Protein AF-A0A8H7N979-F1 (afdb_monomer)

Foldseek 3Di:
DALVVVVVDPDDPVLSVQGHHDDDFFEAAPVQPQWCQAPVRDTDGGPYYLPDPCLAAPNDQEAEQEAGDLPDDDDPSVLCRVLSNLVRPNYAYEYEANSVVSCLVSVSQQQHEEAHALVCPVVCCVVRVRHNYDNQWFQWDDDPSYIYGYHDLSSLQRVLVCQCPVPPGDPVNSVVVCVVVVPDHDDRTDPDGSVSVVVVVVVVVVVVVVVVVVPPPDDDDD

Organism: Bionectria ochroleuca (NCBI:txid29856)

Structure (mmCIF, N/CA/C/O backbone):
data_AF-A0A8H7N979-F1
#
_entry.id   AF-A0A8H7N979-F1
#
loop_
_atom_site.group_PDB
_atom_site.id
_atom_site.type_symbol
_atom_site.label_atom_id
_atom_site.label_alt_id
_atom_site.label_comp_id
_atom_site.label_asym_id
_atom_site.label_entity_id
_atom_site.label_seq_id
_atom_site.pdbx_PDB_ins_code
_atom_site.Cartn_x
_atom_site.Cartn_y
_atom_site.Cartn_z
_atom_site.occupancy
_atom_site.B_iso_or_equiv
_atom_site.auth_seq_id
_atom_site.auth_comp_id
_atom_site.auth_asym_id
_atom_site.auth_atom_id
_atom_site.pdbx_PDB_model_num
ATOM 1 N N . MET A 1 1 ? 7.770 -12.465 -4.624 1.00 67.88 1 MET A N 1
ATOM 2 C CA . MET A 1 1 ? 8.991 -12.613 -5.450 1.00 67.88 1 MET A CA 1
ATOM 3 C C . MET A 1 1 ? 8.556 -12.956 -6.865 1.00 67.88 1 MET A C 1
ATOM 5 O O . MET A 1 1 ? 7.622 -13.738 -6.990 1.00 67.88 1 MET A O 1
ATOM 9 N N . SER A 1 2 ? 9.157 -12.358 -7.894 1.00 78.50 2 SER A N 1
ATOM 10 C CA . SER A 1 2 ? 8.790 -12.637 -9.289 1.00 78.50 2 SER A CA 1
ATOM 11 C C . SER A 1 2 ? 9.478 -13.901 -9.816 1.00 78.50 2 SER A C 1
ATOM 13 O O . SER A 1 2 ? 10.461 -14.368 -9.229 1.00 78.50 2 SER A O 1
ATOM 15 N N . LYS A 1 3 ? 8.990 -14.433 -10.941 1.00 83.31 3 LYS A N 1
ATOM 16 C CA . LYS A 1 3 ? 9.623 -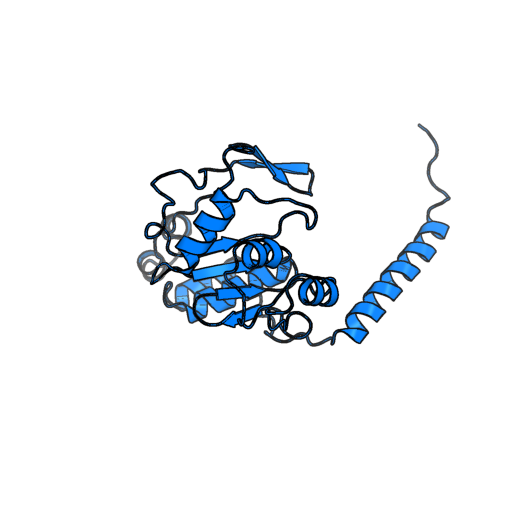15.537 -11.676 1.00 83.31 3 LYS A CA 1
ATOM 17 C C . LYS A 1 3 ? 11.096 -15.268 -11.978 1.00 83.31 3 LYS A C 1
ATOM 19 O O . LYS A 1 3 ? 11.929 -16.155 -11.812 1.00 83.31 3 LYS A O 1
ATOM 24 N N . GLU A 1 4 ? 11.422 -14.048 -12.387 1.00 84.88 4 GLU A N 1
ATOM 25 C CA . GLU A 1 4 ? 12.771 -13.622 -12.764 1.00 84.88 4 GLU A CA 1
ATOM 26 C C . GLU A 1 4 ? 13.713 -13.692 -11.562 1.00 84.88 4 GLU A C 1
ATOM 28 O O . GLU A 1 4 ? 14.800 -14.253 -11.666 1.00 84.88 4 GLU A O 1
ATOM 33 N N . TYR A 1 5 ? 13.264 -13.212 -10.398 1.00 82.44 5 TYR A N 1
ATOM 34 C CA . TYR A 1 5 ? 14.051 -13.288 -9.168 1.00 82.44 5 TYR A CA 1
ATOM 35 C C . TYR A 1 5 ? 14.187 -14.727 -8.664 1.00 82.44 5 TYR A C 1
ATOM 37 O O . TYR A 1 5 ? 15.274 -15.168 -8.315 1.00 82.44 5 TYR A O 1
ATOM 45 N N . ILE A 1 6 ? 13.105 -15.506 -8.659 1.00 81.50 6 ILE A N 1
ATOM 46 C CA . ILE A 1 6 ? 13.155 -16.908 -8.223 1.00 81.50 6 ILE A CA 1
ATOM 47 C C . ILE A 1 6 ? 14.062 -17.749 -9.141 1.00 81.50 6 ILE A C 1
ATOM 49 O O . ILE A 1 6 ? 14.691 -18.703 -8.682 1.00 81.50 6 ILE A O 1
ATOM 53 N N . SER A 1 7 ? 14.180 -17.381 -10.419 1.00 81.81 7 SER A N 1
ATOM 54 C CA . SER A 1 7 ? 14.999 -18.107 -11.394 1.00 81.81 7 SER A CA 1
ATOM 55 C C . SER A 1 7 ? 16.505 -18.011 -11.144 1.00 81.81 7 SER A C 1
ATOM 57 O O . SER A 1 7 ? 17.225 -18.915 -11.566 1.00 81.81 7 SER A O 1
ATOM 59 N N . VAL A 1 8 ? 16.983 -16.972 -10.445 1.00 86.50 8 VAL A N 1
ATOM 60 C CA . VAL A 1 8 ? 18.412 -16.827 -10.095 1.00 86.50 8 VAL A CA 1
ATOM 61 C C . VAL A 1 8 ? 18.787 -17.555 -8.802 1.00 86.50 8 VAL A C 1
ATOM 63 O O . VAL A 1 8 ? 19.969 -17.724 -8.512 1.00 86.50 8 VAL A O 1
ATOM 66 N N . LEU A 1 9 ? 17.796 -17.999 -8.025 1.00 84.62 9 LEU A N 1
ATOM 67 C CA . LEU A 1 9 ? 18.005 -18.772 -6.805 1.00 84.62 9 LEU A CA 1
ATOM 68 C C . LEU A 1 9 ? 18.113 -20.274 -7.130 1.00 84.62 9 LEU A C 1
ATOM 70 O O . LEU A 1 9 ? 17.489 -20.742 -8.089 1.00 84.62 9 LEU A O 1
ATOM 74 N N . PRO A 1 10 ? 18.845 -21.068 -6.322 1.00 87.31 10 PRO A N 1
ATOM 75 C CA . PRO A 1 10 ? 18.933 -22.522 -6.476 1.00 87.31 10 PRO A CA 1
ATOM 76 C C . PRO A 1 10 ? 17.640 -23.214 -6.001 1.00 87.31 10 PRO A C 1
ATOM 78 O O . PRO A 1 10 ? 17.641 -24.011 -5.067 1.00 87.31 10 PRO A O 1
ATOM 81 N N . MET A 1 11 ? 16.515 -22.877 -6.632 1.00 85.56 11 MET A N 1
ATOM 82 C CA . MET A 1 11 ? 15.182 -23.371 -6.292 1.00 85.56 11 MET A CA 1
ATOM 83 C C . MET A 1 11 ? 14.768 -24.543 -7.193 1.00 85.56 11 MET A C 1
ATOM 85 O O . MET A 1 11 ? 15.087 -24.542 -8.389 1.00 85.56 11 MET A O 1
ATOM 89 N N . PRO A 1 12 ? 14.006 -25.523 -6.669 1.00 88.56 12 PRO A N 1
ATOM 90 C CA . PRO A 1 12 ? 13.396 -26.574 -7.480 1.00 88.56 12 PRO A CA 1
ATOM 91 C C . PRO A 1 12 ? 12.565 -26.010 -8.643 1.00 88.56 12 PRO A C 1
ATOM 93 O O . PRO A 1 12 ? 11.843 -25.026 -8.473 1.00 88.56 12 PRO A O 1
ATOM 96 N N . SER A 1 13 ? 12.617 -26.653 -9.817 1.00 87.56 13 SER A N 1
ATOM 97 C CA . SER A 1 13 ? 11.937 -26.180 -11.040 1.00 87.56 13 SER A CA 1
ATOM 98 C C . SER A 1 13 ? 10.447 -25.916 -10.841 1.00 87.56 13 SER A C 1
ATOM 100 O O . SER A 1 13 ? 9.975 -24.860 -11.237 1.00 87.56 13 SER A O 1
ATOM 102 N N . HIS A 1 14 ? 9.738 -26.793 -10.130 1.00 88.88 14 HIS A N 1
ATOM 103 C CA . HIS A 1 14 ? 8.300 -26.645 -9.896 1.00 88.88 14 HIS A CA 1
ATOM 104 C C . HIS A 1 14 ? 7.915 -25.353 -9.147 1.00 88.88 14 HIS A C 1
ATOM 106 O O . HIS A 1 14 ? 6.834 -24.824 -9.386 1.00 88.88 14 HIS A O 1
ATOM 112 N N . LEU A 1 15 ? 8.781 -24.808 -8.278 1.00 85.94 15 LEU A N 1
ATOM 113 C CA . LEU A 1 15 ? 8.549 -23.497 -7.653 1.00 85.94 15 LEU A CA 1
ATOM 114 C C . LEU A 1 15 ? 8.855 -22.354 -8.624 1.00 85.94 15 LEU A C 1
ATOM 116 O O . LEU A 1 15 ? 8.140 -21.356 -8.656 1.00 85.94 15 LEU A O 1
ATOM 120 N N . ARG A 1 16 ? 9.900 -22.498 -9.444 1.00 84.19 16 ARG A N 1
ATOM 121 C CA . ARG A 1 16 ? 10.250 -21.490 -10.455 1.00 84.19 16 ARG A CA 1
ATOM 122 C C . ARG A 1 16 ? 9.171 -21.359 -11.526 1.00 84.19 16 ARG A C 1
ATOM 124 O O . ARG A 1 16 ? 8.833 -20.248 -11.920 1.00 84.19 16 ARG A O 1
ATOM 131 N N . ASP A 1 17 ? 8.608 -22.482 -11.956 1.00 88.25 17 ASP A N 1
ATOM 132 C CA . ASP A 1 17 ? 7.596 -22.537 -13.010 1.00 88.25 17 ASP A CA 1
ATOM 133 C C . ASP A 1 17 ? 6.232 -22.026 -12.530 1.00 88.25 17 ASP A C 1
ATOM 135 O O . ASP A 1 17 ? 5.482 -21.450 -13.316 1.00 88.25 17 ASP A O 1
ATOM 139 N N . ALA A 1 18 ? 5.933 -22.185 -11.237 1.00 89.38 18 ALA A N 1
ATOM 140 C CA . ALA A 1 18 ? 4.694 -21.715 -10.621 1.00 89.38 18 ALA A CA 1
ATOM 141 C C . ALA A 1 18 ? 4.716 -20.222 -10.234 1.00 89.38 18 ALA A C 1
ATOM 143 O O . ALA A 1 18 ? 3.661 -19.640 -9.980 1.00 89.38 18 ALA A O 1
ATOM 144 N N . ALA A 1 19 ? 5.890 -19.588 -10.164 1.00 87.44 19 ALA A N 1
ATOM 145 C CA . ALA A 1 19 ? 5.997 -18.173 -9.833 1.00 87.44 19 ALA A CA 1
ATOM 146 C C . ALA A 1 19 ? 5.515 -17.290 -11.003 1.00 87.44 19 ALA A C 1
ATOM 148 O O . ALA A 1 19 ? 6.003 -17.449 -12.125 1.00 87.44 19 ALA A O 1
ATOM 149 N N . PRO A 1 20 ? 4.604 -16.326 -10.773 1.00 89.19 20 PRO A N 1
ATOM 150 C CA . PRO A 1 20 ? 4.218 -15.380 -11.811 1.00 89.19 20 PRO A CA 1
ATOM 151 C C . PRO A 1 20 ? 5.305 -14.320 -12.024 1.00 89.19 20 PRO A C 1
ATOM 153 O O . PRO A 1 20 ? 6.091 -13.999 -11.124 1.00 89.19 20 PRO A O 1
ATOM 156 N N . SER A 1 21 ? 5.330 -13.747 -13.226 1.00 90.44 21 SER A N 1
ATOM 157 C CA . SER A 1 21 ? 6.083 -12.517 -13.475 1.00 90.44 21 SER A CA 1
ATOM 158 C C . SER A 1 21 ? 5.368 -11.345 -12.802 1.00 90.44 21 SER A C 1
ATOM 160 O O . SER A 1 21 ? 4.138 -11.316 -12.740 1.00 90.44 21 SER A O 1
ATOM 162 N N . VAL A 1 22 ? 6.135 -10.406 -12.253 1.00 91.88 22 VAL A N 1
ATOM 163 C CA . VAL A 1 22 ? 5.598 -9.226 -11.568 1.00 91.88 22 VAL A CA 1
ATOM 164 C C . VAL A 1 22 ? 6.370 -8.008 -12.042 1.00 91.88 22 VAL A C 1
ATOM 166 O O . VAL A 1 22 ? 7.587 -7.940 -11.880 1.00 91.88 22 VAL A O 1
ATOM 169 N N . THR A 1 23 ? 5.650 -7.026 -12.571 1.00 94.12 23 THR A N 1
ATOM 170 C CA . THR A 1 23 ? 6.190 -5.702 -12.883 1.00 94.12 23 THR A CA 1
ATOM 171 C C . THR A 1 23 ? 5.713 -4.717 -11.826 1.00 94.12 23 THR A C 1
ATOM 173 O O . THR A 1 23 ? 4.536 -4.698 -11.476 1.00 94.12 23 THR A O 1
ATOM 176 N N . VAL A 1 24 ? 6.633 -3.915 -11.291 1.00 95.50 24 VAL A N 1
ATOM 177 C CA . VAL A 1 24 ? 6.329 -2.910 -10.266 1.00 95.50 24 VAL A CA 1
ATOM 178 C C . VAL A 1 24 ? 6.645 -1.531 -10.820 1.00 95.50 24 VAL A C 1
ATOM 180 O O . VAL A 1 24 ? 7.774 -1.270 -11.233 1.00 95.50 24 VAL A O 1
ATOM 183 N N . TYR A 1 25 ? 5.651 -0.647 -10.778 1.00 98.00 25 TYR A N 1
ATOM 184 C CA . TYR A 1 25 ? 5.799 0.759 -11.128 1.00 98.00 25 TYR A CA 1
ATOM 185 C C . TYR A 1 25 ? 5.753 1.623 -9.868 1.00 98.00 25 TYR A C 1
ATOM 187 O O . TYR A 1 25 ? 4.859 1.487 -9.035 1.00 98.00 25 TYR A O 1
ATOM 195 N N . TYR A 1 26 ? 6.695 2.555 -9.757 1.00 98.19 26 TYR A N 1
ATOM 196 C CA . TYR A 1 26 ? 6.611 3.674 -8.823 1.00 98.19 26 TYR A CA 1
ATOM 197 C C . TYR A 1 26 ? 5.966 4.850 -9.552 1.00 98.19 26 TYR A C 1
ATOM 199 O O . TYR A 1 26 ? 6.538 5.355 -10.522 1.00 98.19 26 TYR A O 1
ATOM 207 N N . ILE A 1 27 ? 4.768 5.234 -9.113 1.00 98.31 27 ILE A N 1
ATOM 208 C CA . ILE A 1 27 ? 3.901 6.209 -9.784 1.00 98.31 27 ILE A CA 1
ATOM 209 C C . ILE A 1 27 ? 3.777 7.447 -8.901 1.00 98.31 27 ILE A C 1
ATOM 211 O O . ILE A 1 27 ? 3.520 7.328 -7.704 1.00 98.31 27 ILE A O 1
ATOM 215 N N . THR A 1 28 ? 3.943 8.630 -9.487 1.00 97.50 28 THR A N 1
ATOM 216 C CA . THR A 1 28 ? 3.853 9.900 -8.756 1.00 97.50 28 THR A CA 1
ATOM 217 C C . THR A 1 28 ? 3.076 10.981 -9.519 1.00 97.50 28 THR A C 1
ATOM 219 O O . THR A 1 28 ? 2.537 10.751 -10.609 1.00 97.50 28 THR A O 1
ATOM 222 N N . SER A 1 29 ? 2.955 12.177 -8.945 1.00 96.06 29 SER A N 1
ATOM 223 C CA . SER A 1 29 ? 2.478 13.355 -9.666 1.00 96.06 29 SER A CA 1
ATOM 224 C C . SER A 1 29 ? 3.562 13.956 -10.568 1.00 96.06 29 SER A C 1
ATOM 226 O O . SER A 1 29 ? 4.737 13.944 -10.204 1.00 96.06 29 SER A O 1
ATOM 228 N N . PRO A 1 30 ? 3.198 14.555 -11.719 1.00 96.81 30 PRO A N 1
ATOM 229 C CA . PRO A 1 30 ? 4.147 15.263 -12.573 1.00 96.81 30 PRO A CA 1
ATOM 230 C C . PRO A 1 30 ? 4.944 16.351 -11.849 1.00 96.81 30 PRO A C 1
ATOM 232 O O . PRO A 1 30 ? 6.081 16.604 -12.224 1.00 96.81 30 PRO A O 1
ATOM 235 N N . SER A 1 31 ? 4.378 16.975 -10.810 1.00 95.25 31 SER A N 1
ATOM 236 C CA . SER A 1 31 ? 5.051 18.025 -10.032 1.00 95.25 31 SER A CA 1
ATOM 237 C C . SER A 1 31 ? 6.299 17.564 -9.283 1.00 95.25 31 SER A C 1
ATOM 239 O O . SER A 1 31 ? 7.171 18.388 -9.019 1.00 95.25 31 SER A O 1
ATOM 241 N N . ILE A 1 32 ? 6.393 16.278 -8.939 1.00 94.50 32 ILE A N 1
ATOM 242 C CA . ILE A 1 32 ? 7.524 15.705 -8.191 1.00 94.50 32 ILE A CA 1
ATOM 243 C C . ILE A 1 32 ? 8.162 14.530 -8.944 1.00 94.50 32 ILE A C 1
ATOM 245 O O . ILE A 1 32 ? 8.821 13.677 -8.357 1.00 94.50 32 ILE A O 1
ATOM 249 N N . TYR A 1 33 ? 7.947 14.452 -10.258 1.00 97.19 33 TYR A N 1
ATOM 250 C CA . TYR A 1 33 ? 8.592 13.463 -11.115 1.00 97.19 33 TYR A CA 1
ATOM 251 C C . TYR A 1 33 ? 9.952 13.980 -11.620 1.00 97.19 33 TYR A C 1
ATOM 253 O O . TYR A 1 33 ? 10.048 15.146 -12.002 1.00 97.19 33 TYR A O 1
ATOM 261 N N . PRO A 1 34 ? 11.000 13.135 -11.696 1.00 97.44 34 PRO A N 1
ATOM 262 C CA . PRO A 1 34 ? 11.052 11.732 -11.267 1.00 97.44 34 PRO A CA 1
ATOM 263 C C . PRO A 1 34 ? 11.449 11.555 -9.792 1.00 97.44 34 PRO A C 1
ATOM 265 O O . PRO A 1 34 ? 11.516 10.426 -9.316 1.00 97.44 34 PRO A O 1
ATOM 268 N N . ASP A 1 35 ? 11.759 12.638 -9.082 1.00 97.69 35 ASP A N 1
ATOM 269 C CA . ASP A 1 35 ? 12.377 12.612 -7.757 1.00 97.69 35 ASP A CA 1
ATOM 270 C C . ASP A 1 35 ? 11.365 12.867 -6.641 1.00 97.69 35 ASP A C 1
ATOM 272 O O . ASP A 1 35 ? 11.018 14.007 -6.338 1.00 97.69 35 ASP A O 1
ATOM 276 N N . VAL A 1 36 ? 10.930 11.788 -5.987 1.00 96.19 36 VAL A N 1
ATOM 277 C CA . VAL A 1 36 ? 9.964 11.842 -4.888 1.00 96.19 36 VAL A CA 1
ATOM 278 C C . VAL A 1 36 ? 10.709 11.946 -3.553 1.00 96.19 36 VAL A C 1
ATOM 280 O O . VAL A 1 36 ? 11.319 10.959 -3.122 1.00 96.19 36 VAL A O 1
ATOM 283 N N . PRO A 1 37 ? 10.680 13.105 -2.870 1.00 94.25 37 PRO A N 1
ATOM 284 C CA . PRO A 1 37 ? 11.305 13.245 -1.562 1.00 94.25 37 PRO A CA 1
ATOM 285 C C . PRO A 1 37 ? 10.542 12.432 -0.509 1.00 94.25 37 PRO A C 1
ATOM 287 O O . PRO A 1 37 ? 9.313 12.473 -0.438 1.00 94.25 37 PRO A O 1
ATOM 290 N N . LEU A 1 38 ? 11.278 11.704 0.330 1.00 94.75 38 LEU A N 1
ATOM 291 C CA . LEU A 1 38 ? 10.738 10.935 1.450 1.00 94.75 38 LEU A CA 1
ATOM 292 C C . LEU A 1 38 ? 11.037 11.637 2.780 1.00 94.75 38 LEU A C 1
ATOM 294 O O . LEU A 1 38 ? 12.025 12.356 2.919 1.00 94.75 38 LEU A O 1
ATOM 298 N N . THR A 1 39 ? 10.230 11.359 3.805 1.00 92.12 39 THR A N 1
ATOM 299 C CA . THR A 1 39 ? 10.392 11.931 5.159 1.00 92.12 39 THR A CA 1
ATOM 300 C C . THR A 1 39 ? 11.699 11.529 5.853 1.00 92.12 39 THR A C 1
ATOM 302 O O . THR A 1 39 ? 12.082 12.131 6.852 1.00 92.12 39 THR A O 1
ATOM 305 N N . SER A 1 40 ? 12.405 10.527 5.325 1.00 92.94 40 SER A N 1
ATOM 306 C CA . SER A 1 40 ? 13.730 10.091 5.776 1.00 92.94 40 SER A CA 1
ATOM 307 C C . SER A 1 40 ? 14.892 10.886 5.167 1.00 92.94 40 SER A C 1
ATOM 309 O O . SER A 1 40 ? 16.044 10.525 5.396 1.00 92.94 40 SER A O 1
ATOM 311 N N . ASN A 1 41 ? 14.614 11.927 4.372 1.00 93.31 41 ASN A N 1
ATOM 312 C CA . ASN A 1 41 ? 15.572 12.646 3.518 1.00 93.31 41 ASN A CA 1
ATOM 313 C C . ASN A 1 41 ? 16.166 11.807 2.371 1.00 93.31 41 ASN A C 1
ATOM 315 O O . ASN A 1 41 ? 17.086 12.256 1.689 1.00 93.31 41 ASN A O 1
ATOM 319 N N . ALA A 1 42 ? 15.645 10.602 2.131 1.00 96.12 42 ALA A N 1
ATOM 320 C CA . ALA A 1 42 ? 15.931 9.849 0.916 1.00 96.12 42 ALA A CA 1
ATOM 321 C C . ALA A 1 42 ? 15.071 10.353 -0.256 1.00 96.12 42 ALA A C 1
ATOM 323 O O . ALA A 1 42 ? 14.024 10.970 -0.056 1.00 96.12 42 ALA A O 1
ATOM 324 N N . VAL A 1 43 ? 15.492 10.039 -1.482 1.00 96.69 43 VAL A N 1
ATOM 325 C CA . VAL A 1 43 ? 14.732 10.323 -2.706 1.00 96.69 43 VAL A CA 1
ATOM 326 C C . VAL A 1 43 ? 14.422 9.009 -3.412 1.00 96.69 43 VAL A C 1
ATOM 328 O O . VAL A 1 43 ? 15.326 8.222 -3.694 1.00 96.69 43 VAL A O 1
ATOM 331 N N . LEU A 1 44 ? 13.142 8.772 -3.694 1.00 96.75 44 LEU A N 1
ATOM 332 C CA . LEU A 1 44 ? 12.689 7.655 -4.513 1.00 96.75 44 LEU A CA 1
ATOM 333 C C . LEU A 1 44 ? 12.595 8.104 -5.974 1.00 96.75 44 LEU A C 1
ATOM 335 O O . LEU A 1 44 ? 11.929 9.090 -6.282 1.00 96.75 44 LEU A O 1
ATOM 339 N N . LYS A 1 45 ? 13.209 7.339 -6.880 1.00 97.94 45 LYS A N 1
ATOM 340 C CA . LYS A 1 45 ? 13.049 7.531 -8.324 1.00 97.94 45 LYS A CA 1
ATOM 341 C C . LYS A 1 45 ? 11.740 6.898 -8.792 1.00 97.94 45 LYS A C 1
ATOM 343 O O . LYS A 1 45 ? 11.620 5.674 -8.837 1.00 97.94 45 LYS A O 1
ATOM 348 N N . ALA A 1 46 ? 10.765 7.730 -9.136 1.00 98.25 46 ALA A N 1
ATOM 349 C CA . ALA A 1 46 ? 9.534 7.285 -9.766 1.00 98.25 46 ALA A CA 1
ATOM 350 C C . ALA A 1 46 ? 9.800 6.821 -11.203 1.00 98.25 46 ALA A C 1
ATOM 352 O O . ALA A 1 46 ? 10.563 7.437 -11.944 1.00 98.25 46 ALA A O 1
ATOM 353 N N . SER A 1 47 ? 9.141 5.732 -11.589 1.00 98.31 47 SER A N 1
ATOM 354 C CA . SER A 1 47 ? 9.182 5.198 -12.954 1.00 98.31 47 SER A CA 1
ATOM 355 C C . SER A 1 47 ? 8.169 5.866 -13.882 1.00 98.31 47 SER A C 1
ATOM 357 O O . SER A 1 47 ? 8.393 5.900 -15.082 1.00 98.31 47 SER A O 1
ATOM 359 N N . HIS A 1 48 ? 7.058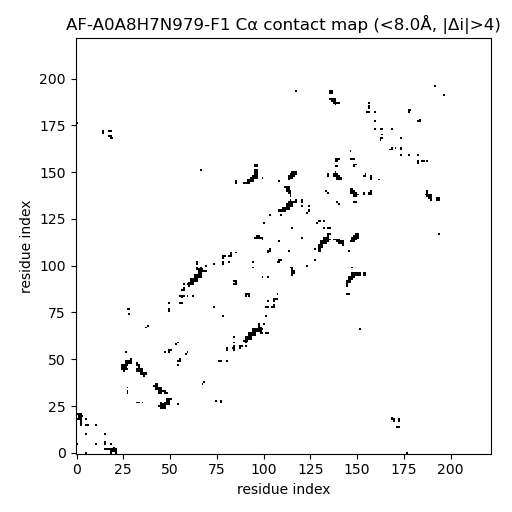 6.355 -13.321 1.00 98.56 48 HIS A N 1
ATOM 360 C CA . HIS A 1 48 ? 5.913 6.870 -14.064 1.00 98.56 48 HIS A CA 1
ATOM 361 C C . HIS A 1 48 ? 5.263 8.032 -13.315 1.00 98.56 48 HIS A C 1
ATOM 363 O O . HIS A 1 48 ? 5.379 8.178 -12.092 1.00 98.56 48 HIS A O 1
ATOM 369 N N . THR A 1 49 ? 4.496 8.818 -14.052 1.00 98.56 49 THR A N 1
ATOM 370 C CA . THR A 1 49 ? 3.464 9.695 -13.515 1.00 98.56 49 THR A CA 1
ATOM 371 C C . THR A 1 49 ? 2.088 9.059 -13.685 1.00 98.56 49 THR A C 1
ATOM 373 O O . THR A 1 49 ? 1.876 8.223 -14.559 1.00 98.56 49 THR A O 1
ATOM 376 N N . HIS A 1 50 ? 1.102 9.503 -12.906 1.00 97.69 50 HIS A N 1
ATOM 377 C CA . HIS A 1 50 ? -0.297 9.073 -13.073 1.00 97.69 50 HIS A CA 1
ATOM 378 C C . HIS A 1 50 ? -0.929 9.464 -14.431 1.00 97.69 50 HIS A C 1
ATOM 380 O O . HIS A 1 50 ? -2.091 9.146 -14.678 1.00 97.69 50 HIS A O 1
ATOM 386 N N . ARG A 1 51 ? -0.194 10.171 -15.306 1.00 97.94 51 ARG A N 1
ATOM 387 C CA . ARG A 1 51 ? -0.620 10.531 -16.668 1.00 97.94 51 ARG A CA 1
ATOM 388 C C . ARG A 1 51 ? -0.140 9.543 -17.732 1.00 97.94 51 ARG A C 1
ATOM 390 O O . ARG A 1 51 ? -0.597 9.634 -18.869 1.00 97.94 51 ARG A O 1
ATOM 397 N N . ASP A 1 52 ? 0.760 8.627 -17.386 1.00 98.50 52 ASP A N 1
ATOM 398 C CA . ASP A 1 52 ? 1.333 7.700 -18.357 1.00 98.50 52 ASP A CA 1
ATOM 399 C C . ASP A 1 52 ? 0.348 6.578 -18.712 1.00 98.50 52 ASP A C 1
ATOM 401 O O . ASP A 1 52 ? -0.394 6.070 -17.866 1.00 98.50 52 ASP A O 1
ATOM 405 N N . ALA A 1 53 ? 0.345 6.176 -19.985 1.00 97.94 53 ALA A N 1
ATOM 406 C CA . ALA A 1 53 ? -0.623 5.219 -20.521 1.00 97.94 53 ALA A CA 1
ATOM 407 C C . ALA A 1 53 ? -0.487 3.816 -19.908 1.00 97.94 53 ALA A C 1
ATOM 409 O O . ALA A 1 53 ? -1.494 3.131 -19.727 1.00 97.94 53 ALA A O 1
ATOM 410 N N . ASP A 1 54 ? 0.733 3.414 -19.549 1.00 97.69 54 ASP A N 1
ATOM 411 C CA . ASP A 1 54 ? 1.040 2.096 -18.978 1.00 97.69 54 ASP A CA 1
ATOM 412 C C . ASP A 1 54 ? 0.454 1.905 -17.576 1.00 97.69 54 ASP A C 1
ATOM 414 O O . ASP A 1 54 ? 0.271 0.779 -17.121 1.00 97.69 54 ASP A O 1
ATOM 418 N N . VAL A 1 55 ? 0.100 3.005 -16.905 1.00 98.25 55 VAL A N 1
ATOM 419 C CA . VAL A 1 55 ? -0.493 2.997 -15.563 1.00 98.25 55 VAL A CA 1
ATOM 420 C C . 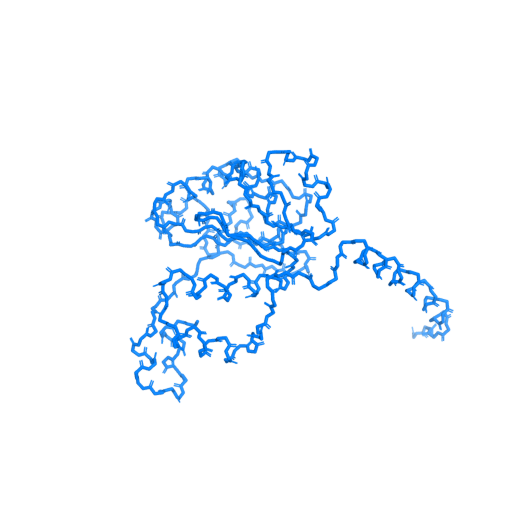VAL A 1 55 ? -1.915 3.558 -15.557 1.00 98.25 55 VAL A C 1
ATOM 422 O O . VAL A 1 55 ? -2.446 3.908 -14.504 1.00 98.25 55 VAL A O 1
ATOM 425 N N . ALA A 1 56 ? -2.564 3.650 -16.719 1.00 97.88 56 ALA A N 1
ATOM 426 C CA . ALA A 1 56 ? -3.963 4.055 -16.814 1.00 97.88 56 ALA A CA 1
ATOM 427 C C . ALA A 1 56 ? -4.905 3.043 -16.114 1.00 97.88 56 ALA A C 1
ATOM 429 O O . ALA A 1 56 ? -4.549 1.871 -15.944 1.00 97.88 56 ALA A O 1
ATOM 430 N N . PRO A 1 57 ? -6.122 3.453 -15.709 1.00 96.69 57 PRO A N 1
ATOM 431 C CA . PRO A 1 57 ? -7.140 2.522 -15.217 1.00 96.69 57 PRO A CA 1
ATOM 432 C C . PRO A 1 57 ? -7.354 1.347 -16.183 1.00 96.69 57 PRO A C 1
ATOM 434 O O . PRO A 1 57 ? -7.481 1.543 -17.392 1.00 96.69 57 PRO A O 1
ATOM 437 N N . GLY A 1 58 ? -7.338 0.121 -15.654 1.00 94.69 58 GLY A N 1
ATOM 438 C CA . GLY A 1 58 ? -7.407 -1.119 -16.445 1.00 94.69 58 GLY A CA 1
ATOM 439 C C . GLY A 1 58 ? -6.061 -1.656 -16.939 1.00 94.69 58 GLY A C 1
ATOM 440 O O . GLY A 1 58 ? -6.034 -2.672 -17.629 1.00 94.69 58 GLY A O 1
ATOM 441 N N . LYS A 1 59 ? -4.945 -0.995 -16.605 1.00 97.94 59 LYS A N 1
ATOM 442 C CA . LYS A 1 59 ? -3.581 -1.484 -16.879 1.00 97.94 59 LYS A CA 1
ATOM 443 C C . LYS A 1 59 ? -2.867 -2.041 -15.657 1.00 97.94 59 LYS A C 1
ATOM 445 O O . LYS A 1 59 ? -1.835 -2.685 -15.802 1.00 97.94 59 LYS A O 1
ATOM 450 N N . LEU A 1 60 ? -3.408 -1.786 -14.471 1.00 98.31 60 LEU A N 1
ATOM 451 C CA . LEU A 1 60 ? -2.852 -2.251 -13.212 1.00 98.31 60 LEU A CA 1
ATOM 452 C C . LEU A 1 60 ? -3.749 -3.314 -12.605 1.00 98.31 60 LEU A C 1
ATOM 454 O O . LEU A 1 60 ? -4.964 -3.273 -12.731 1.00 98.31 60 LEU A O 1
ATOM 458 N N . ASP A 1 61 ? -3.108 -4.229 -11.904 1.00 97.88 61 ASP A N 1
ATOM 459 C CA . ASP A 1 61 ? -3.739 -5.288 -11.133 1.00 97.88 61 ASP A CA 1
ATOM 460 C C . ASP A 1 61 ? -3.935 -4.892 -9.663 1.00 97.88 61 ASP A C 1
ATOM 462 O O . ASP A 1 61 ? -4.920 -5.241 -9.011 1.00 97.88 61 ASP A O 1
ATOM 466 N N . ILE A 1 62 ? -2.941 -4.185 -9.127 1.00 98.50 62 ILE A N 1
ATOM 467 C CA . ILE A 1 62 ? -2.813 -3.850 -7.713 1.00 98.50 62 ILE A CA 1
ATOM 468 C C . ILE A 1 62 ? -2.255 -2.436 -7.625 1.00 98.50 62 ILE A C 1
ATOM 470 O O . ILE A 1 62 ? -1.223 -2.138 -8.229 1.00 98.50 62 ILE A O 1
ATOM 474 N N . VAL A 1 63 ? -2.893 -1.583 -6.829 1.00 98.69 63 VAL A N 1
ATOM 475 C CA . VAL A 1 63 ? -2.374 -0.255 -6.492 1.00 98.69 63 VAL A CA 1
ATOM 476 C C . VAL A 1 63 ? -2.068 -0.208 -5.004 1.00 98.69 63 VAL A C 1
ATOM 478 O O . VAL A 1 63 ? -2.967 -0.257 -4.167 1.00 98.69 63 VAL A O 1
ATOM 481 N N . VAL A 1 64 ? -0.785 -0.082 -4.668 1.00 98.69 64 VAL A N 1
ATOM 482 C CA . VAL A 1 64 ? -0.342 0.116 -3.285 1.00 98.69 64 VAL A CA 1
ATOM 483 C C . VAL A 1 64 ? -0.184 1.612 -3.025 1.00 98.69 64 VAL A C 1
ATOM 485 O O . VAL A 1 64 ? 0.597 2.287 -3.691 1.00 98.69 64 VAL A O 1
ATOM 488 N N . VAL A 1 65 ? -0.916 2.126 -2.041 1.00 98.50 65 VAL A N 1
ATOM 489 C CA . VAL A 1 65 ? -0.891 3.521 -1.599 1.00 98.50 65 VAL A CA 1
ATOM 490 C C . VAL A 1 65 ? -0.106 3.601 -0.284 1.00 98.50 65 VAL A C 1
ATOM 492 O O . VAL A 1 65 ? -0.662 3.307 0.783 1.00 98.50 65 VAL A O 1
ATOM 495 N N . PRO A 1 66 ? 1.192 3.961 -0.326 1.00 96.56 66 PRO A N 1
ATOM 496 C CA . PRO A 1 66 ? 2.002 4.106 0.875 1.00 96.56 66 PRO A CA 1
ATOM 497 C C . PRO A 1 66 ? 1.602 5.353 1.671 1.00 96.56 66 PRO A C 1
ATOM 499 O O . PRO A 1 66 ? 0.821 6.192 1.221 1.00 96.56 66 PRO A O 1
ATOM 502 N N . GLY A 1 67 ? 2.170 5.480 2.868 1.00 93.56 67 GLY A N 1
ATOM 503 C CA . GLY A 1 67 ? 1.952 6.629 3.733 1.00 93.56 67 GLY A CA 1
ATOM 504 C C . GLY A 1 67 ? 2.807 7.841 3.364 1.00 93.56 67 GLY A C 1
ATOM 505 O O . GLY A 1 67 ? 4.021 7.767 3.556 1.00 93.56 67 GLY A O 1
ATOM 506 N N . PRO A 1 68 ? 2.219 8.963 2.899 1.00 93.19 68 PRO A N 1
ATOM 507 C CA . PRO A 1 68 ? 2.944 10.221 2.775 1.00 93.19 68 PRO A CA 1
ATOM 508 C C . PRO A 1 68 ? 3.088 10.899 4.145 1.00 93.19 68 PRO A C 1
ATOM 510 O O . PRO A 1 68 ? 2.539 10.438 5.156 1.00 93.19 68 PRO A O 1
ATOM 513 N N . ASP A 1 69 ? 3.762 12.049 4.164 1.00 92.62 69 ASP A N 1
ATOM 514 C CA . ASP A 1 69 ? 3.649 12.981 5.283 1.00 92.62 69 ASP A CA 1
ATOM 515 C C . ASP A 1 69 ? 2.157 13.340 5.502 1.00 92.62 69 ASP A C 1
ATOM 517 O O . ASP A 1 69 ? 1.484 13.733 4.542 1.00 92.62 69 ASP A O 1
ATOM 521 N N . PRO A 1 70 ? 1.609 13.217 6.729 1.00 91.25 70 PRO A N 1
ATOM 522 C CA . PRO A 1 70 ? 0.218 13.563 7.034 1.00 91.25 70 PRO A CA 1
ATOM 523 C C . PRO A 1 70 ? -0.214 14.985 6.652 1.00 91.25 70 PRO A C 1
ATOM 525 O O . PRO A 1 70 ? -1.412 15.236 6.501 1.00 91.25 70 PRO A O 1
ATOM 528 N N . SER A 1 71 ? 0.740 15.911 6.536 1.00 91.44 71 SER A N 1
ATOM 529 C CA . SER A 1 71 ? 0.523 17.307 6.145 1.00 91.44 71 SER A CA 1
ATOM 530 C C . SER A 1 71 ? 0.543 17.533 4.629 1.00 91.44 71 SER A C 1
ATOM 532 O O . SER A 1 71 ? 0.233 18.634 4.172 1.00 91.44 71 SER A O 1
ATOM 534 N N . SER A 1 72 ? 0.873 16.503 3.842 1.00 91.81 72 SER A N 1
ATOM 535 C CA . SER A 1 72 ? 0.936 16.597 2.383 1.00 91.81 72 SER A CA 1
ATOM 536 C C . SER A 1 72 ? -0.419 16.954 1.772 1.00 91.81 72 SER A C 1
ATOM 538 O O . SER A 1 72 ? -1.475 16.504 2.221 1.00 91.81 72 SER A O 1
ATOM 540 N N . THR A 1 73 ? -0.368 17.730 0.693 1.00 91.81 73 THR A N 1
ATOM 541 C CA . THR A 1 73 ? -1.515 17.982 -0.186 1.00 91.81 73 THR A CA 1
ATOM 542 C C . THR A 1 73 ? -1.400 17.115 -1.434 1.00 91.81 73 THR A C 1
ATOM 544 O O . THR A 1 73 ? -0.305 16.694 -1.806 1.00 91.81 73 THR A O 1
ATOM 547 N N . TYR A 1 74 ? -2.534 16.803 -2.058 1.00 94.06 74 TYR A N 1
ATOM 548 C CA . TYR A 1 74 ? -2.598 15.868 -3.179 1.00 94.06 74 TYR A CA 1
ATOM 549 C C . TYR A 1 74 ? -3.193 16.562 -4.404 1.00 94.06 74 TYR A C 1
ATOM 551 O O . TYR A 1 74 ? -4.190 17.280 -4.289 1.00 94.06 74 TYR A O 1
ATOM 559 N N . GLU A 1 75 ? -2.600 16.334 -5.575 1.00 95.62 75 GLU A N 1
ATOM 560 C CA . GLU A 1 75 ? -3.144 16.817 -6.846 1.00 95.62 75 GLU A CA 1
ATOM 561 C C . GLU A 1 75 ? -4.500 16.173 -7.137 1.00 95.62 75 GLU A C 1
ATOM 563 O O . GLU A 1 75 ? -4.693 14.972 -6.928 1.00 95.62 75 GLU A O 1
ATOM 568 N N . LYS A 1 76 ? -5.443 16.968 -7.653 1.00 97.62 76 LYS A N 1
ATOM 569 C CA . LYS A 1 76 ? -6.803 16.497 -7.943 1.00 97.62 76 LYS A CA 1
ATOM 570 C C . LYS A 1 76 ? -6.793 15.374 -8.973 1.00 97.62 76 LYS A C 1
ATOM 572 O O . LYS A 1 76 ? -7.512 14.396 -8.807 1.00 97.62 76 LYS A O 1
ATOM 577 N N . GLU A 1 77 ? -5.948 15.499 -9.987 1.00 97.88 77 GLU A N 1
ATOM 578 C CA . GLU A 1 77 ? -5.771 14.538 -11.069 1.00 97.88 77 GLU A CA 1
ATOM 579 C C . GLU A 1 77 ? -5.227 13.202 -10.545 1.00 97.88 77 GLU A C 1
ATOM 581 O O . GLU A 1 77 ? -5.699 12.143 -10.952 1.00 97.88 77 GLU A O 1
ATOM 586 N N . GLY A 1 78 ? -4.305 13.235 -9.576 1.00 98.00 78 GLY A N 1
ATOM 587 C CA . GLY A 1 78 ? -3.799 12.030 -8.913 1.00 98.00 78 GLY A CA 1
ATOM 588 C C . GLY A 1 78 ? -4.868 11.334 -8.065 1.00 98.00 78 GLY A C 1
ATOM 589 O O . GLY A 1 78 ? -4.994 10.110 -8.097 1.00 98.00 78 GLY A O 1
ATOM 590 N N . LEU A 1 79 ? -5.690 12.108 -7.347 1.00 98.56 79 LEU A N 1
ATOM 591 C CA . LEU A 1 79 ? -6.828 11.570 -6.593 1.00 98.56 79 LEU A CA 1
ATOM 592 C C . LEU A 1 79 ? -7.906 10.983 -7.515 1.00 98.56 79 LEU A C 1
ATOM 594 O O . LEU A 1 79 ? -8.481 9.941 -7.204 1.00 98.56 79 LEU A O 1
ATOM 598 N N . GLU A 1 80 ? -8.181 11.630 -8.647 1.00 98.62 80 GLU A N 1
ATOM 599 C CA . GLU A 1 80 ? -9.110 11.125 -9.658 1.00 98.62 80 GLU A CA 1
ATOM 600 C C . GLU A 1 80 ? -8.583 9.846 -10.314 1.00 98.62 80 GLU A C 1
ATOM 602 O O . GLU A 1 80 ? -9.343 8.895 -10.494 1.00 98.62 80 GLU A O 1
ATOM 607 N N . TRP A 1 81 ? -7.284 9.787 -10.615 1.00 98.69 81 TRP A N 1
ATOM 608 C CA . TRP A 1 81 ? -6.631 8.577 -11.105 1.00 98.69 81 TRP A CA 1
ATOM 609 C C . TRP A 1 81 ? -6.798 7.421 -10.112 1.00 98.69 81 TRP A C 1
ATOM 611 O O . TRP A 1 81 ? -7.260 6.350 -10.503 1.00 98.69 81 TRP A O 1
ATOM 621 N N . LEU A 1 82 ? -6.530 7.651 -8.821 1.00 98.75 82 LEU A N 1
ATOM 622 C CA . LEU A 1 82 ? -6.699 6.627 -7.785 1.00 98.75 82 LEU A CA 1
ATOM 623 C C . LEU A 1 82 ? -8.161 6.171 -7.663 1.00 98.75 82 LEU A C 1
ATOM 625 O O . LEU A 1 82 ? -8.422 4.978 -7.512 1.00 98.75 82 LEU A O 1
ATOM 629 N N . ARG A 1 83 ? -9.119 7.099 -7.767 1.00 98.69 83 ARG A N 1
ATOM 630 C CA . ARG A 1 83 ? -10.549 6.765 -7.774 1.00 98.69 83 ARG A CA 1
ATOM 631 C C . ARG A 1 83 ? -10.912 5.852 -8.941 1.00 98.69 83 ARG A C 1
ATOM 633 O O . ARG A 1 83 ? -11.520 4.811 -8.719 1.00 98.69 83 ARG A O 1
ATOM 640 N N . LYS A 1 84 ? -10.481 6.193 -10.157 1.00 98.69 84 LYS A N 1
ATOM 641 C CA . LYS A 1 84 ? -10.743 5.379 -11.353 1.00 98.69 84 LYS A CA 1
ATOM 642 C C . LYS A 1 84 ? -10.094 3.999 -11.266 1.00 98.69 84 LYS A C 1
ATOM 644 O O . LYS A 1 84 ? -10.697 3.026 -11.709 1.00 98.69 84 LYS A O 1
ATOM 649 N N . GLN A 1 85 ? -8.901 3.889 -10.674 1.00 98.62 85 GLN A N 1
ATOM 650 C CA . GLN A 1 85 ? -8.294 2.584 -10.391 1.00 98.62 85 GLN A CA 1
ATOM 651 C C . GLN A 1 85 ? -9.184 1.760 -9.453 1.00 98.62 85 GLN A C 1
ATOM 653 O O . GLN A 1 85 ? -9.495 0.618 -9.762 1.00 98.62 85 GLN A O 1
ATOM 658 N N . ALA A 1 86 ? -9.668 2.351 -8.356 1.00 98.38 86 ALA A N 1
ATOM 659 C CA . ALA A 1 86 ? -10.530 1.660 -7.394 1.00 98.38 86 ALA A CA 1
ATOM 660 C C . ALA A 1 86 ? -11.886 1.216 -7.978 1.00 98.38 86 ALA A C 1
ATOM 662 O O . ALA A 1 86 ? -12.456 0.227 -7.518 1.00 98.38 86 ALA A O 1
ATOM 663 N N . GLU A 1 87 ? -12.402 1.946 -8.969 1.00 97.88 87 GLU A N 1
ATOM 664 C CA . GLU A 1 87 ? -13.637 1.631 -9.701 1.00 97.88 87 GLU A CA 1
ATOM 665 C C . GLU A 1 87 ? -13.427 0.597 -10.820 1.00 97.88 87 GLU A C 1
ATOM 667 O O . GLU A 1 87 ? -14.395 0.034 -11.333 1.00 97.88 87 GLU A O 1
ATOM 672 N N . THR A 1 88 ? -12.177 0.331 -11.209 1.00 98.44 88 THR A N 1
ATOM 673 C CA . THR A 1 88 ? -11.864 -0.606 -12.289 1.00 98.44 88 THR A CA 1
ATOM 674 C C . THR A 1 88 ? -12.016 -2.054 -11.801 1.00 98.44 88 THR A C 1
ATOM 676 O O . THR A 1 88 ? -11.359 -2.450 -10.834 1.00 98.44 88 THR A O 1
ATOM 679 N N . PRO A 1 89 ? -12.833 -2.892 -12.471 1.00 97.19 89 PRO A N 1
ATOM 680 C CA . PRO A 1 89 ? -12.981 -4.297 -12.103 1.00 97.19 89 PRO A CA 1
ATOM 681 C C . PRO A 1 89 ? -11.650 -5.055 -12.142 1.00 97.19 89 PRO A C 1
ATOM 683 O O . PRO A 1 89 ? -10.899 -4.954 -13.108 1.00 97.19 89 PRO A O 1
ATOM 686 N N . GLY A 1 90 ? -11.386 -5.848 -11.103 1.00 96.31 90 GLY A N 1
ATOM 687 C CA . GLY A 1 90 ? -10.162 -6.647 -10.987 1.00 96.31 90 GLY A CA 1
ATOM 688 C C . GLY A 1 90 ? -8.958 -5.904 -10.400 1.00 96.31 90 GLY A C 1
ATOM 689 O O . GLY A 1 90 ? -7.915 -6.528 -10.225 1.00 96.31 90 GLY A O 1
ATOM 690 N N . VAL A 1 91 ? -9.096 -4.617 -10.058 1.00 98.38 91 VAL A N 1
ATOM 691 C CA . VAL A 1 91 ? -8.036 -3.838 -9.406 1.00 98.38 91 VAL A CA 1
ATOM 692 C C . VAL A 1 91 ? -8.246 -3.807 -7.899 1.00 98.38 91 VAL A C 1
ATOM 694 O O . VAL A 1 91 ? -9.285 -3.350 -7.410 1.00 98.38 91 VAL A O 1
ATOM 697 N N . ASP A 1 92 ? -7.233 -4.253 -7.161 1.00 98.62 92 ASP A N 1
ATOM 698 C CA . ASP A 1 92 ? -7.203 -4.155 -5.704 1.00 98.62 92 ASP A CA 1
ATOM 699 C C . ASP A 1 92 ? -6.402 -2.931 -5.253 1.00 98.62 92 ASP A C 1
ATOM 701 O O . ASP A 1 92 ? -5.326 -2.638 -5.779 1.00 98.62 92 ASP A O 1
ATOM 705 N N . ILE A 1 93 ? -6.905 -2.230 -4.238 1.00 98.81 93 ILE A N 1
ATOM 706 C CA . ILE A 1 93 ? -6.244 -1.065 -3.646 1.00 98.81 93 ILE A CA 1
ATOM 707 C C . ILE A 1 93 ? -5.762 -1.423 -2.246 1.00 98.81 93 ILE A C 1
ATOM 709 O O . ILE A 1 93 ? -6.562 -1.794 -1.390 1.00 98.81 93 ILE A O 1
ATOM 713 N N . LEU A 1 94 ? -4.464 -1.281 -1.997 1.00 98.81 94 LEU A N 1
ATOM 714 C CA . LEU A 1 94 ? -3.827 -1.600 -0.722 1.00 98.81 94 LEU A CA 1
ATOM 715 C C . LEU A 1 94 ? -3.271 -0.326 -0.092 1.00 98.81 94 LEU A C 1
ATOM 717 O O . LEU A 1 94 ? -2.312 0.254 -0.586 1.00 98.81 94 LEU A O 1
ATOM 721 N N . SER A 1 95 ? -3.847 0.105 1.021 1.00 98.69 95 SER A N 1
ATOM 722 C CA . SER A 1 95 ? -3.438 1.305 1.744 1.00 98.69 95 SER A CA 1
ATOM 723 C C . SER A 1 95 ? -2.597 0.964 2.971 1.00 98.69 95 SER A C 1
ATOM 725 O O . SER A 1 95 ? -3.002 0.151 3.802 1.00 98.69 95 SER A O 1
ATOM 727 N N . VAL A 1 96 ? -1.439 1.608 3.125 1.00 98.56 96 VAL A N 1
ATOM 728 C CA . VAL A 1 96 ? -0.547 1.378 4.270 1.00 98.56 96 VAL A CA 1
ATOM 729 C C . VAL A 1 96 ? -0.366 2.661 5.070 1.00 98.56 96 VAL A C 1
ATOM 731 O O . VAL A 1 96 ? 0.013 3.700 4.525 1.00 98.56 96 VAL A O 1
ATOM 734 N N . CYS A 1 97 ? -0.546 2.582 6.392 1.00 97.12 97 CYS A N 1
ATOM 735 C CA . CYS A 1 97 ? -0.276 3.685 7.310 1.00 97.12 97 CYS A CA 1
ATOM 736 C C . CYS A 1 97 ? -1.074 4.939 6.923 1.00 97.12 97 CYS A C 1
ATOM 738 O O . CYS A 1 97 ? -2.293 4.890 6.772 1.00 97.12 97 CYS A O 1
ATOM 740 N N . THR A 1 98 ? -0.411 6.081 6.770 1.00 97.81 98 THR A N 1
ATOM 741 C CA . THR A 1 98 ? -1.036 7.357 6.407 1.00 97.81 98 THR A CA 1
ATOM 742 C C . THR A 1 98 ? -1.563 7.385 4.970 1.00 97.81 98 THR A C 1
ATOM 744 O O . THR A 1 98 ? -2.223 8.353 4.601 1.00 97.81 98 THR A O 1
ATOM 747 N N . GLY A 1 99 ? -1.375 6.321 4.177 1.00 98.06 99 GLY A N 1
ATOM 748 C CA . GLY A 1 99 ? -1.949 6.186 2.836 1.00 98.06 99 GLY A CA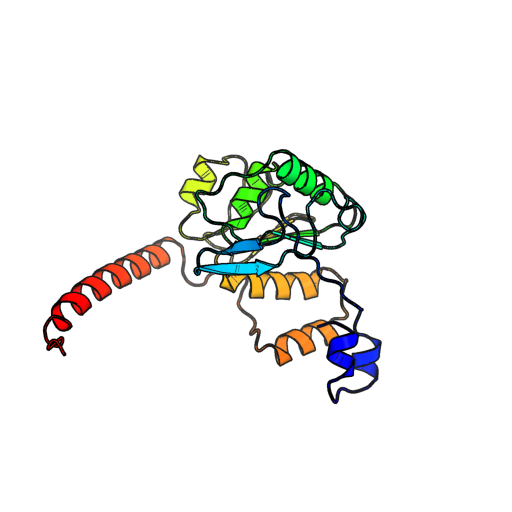 1
ATOM 749 C C . GLY A 1 99 ? -3.477 6.233 2.846 1.00 98.06 99 GLY A C 1
ATOM 750 O O . GLY A 1 99 ? -4.099 6.593 1.844 1.00 98.06 99 GLY A O 1
ATOM 751 N N . ILE A 1 100 ? -4.095 5.957 4.002 1.00 98.25 100 ILE A N 1
ATOM 752 C CA . ILE A 1 100 ? -5.540 6.089 4.194 1.00 98.25 100 ILE A CA 1
ATOM 753 C C . ILE A 1 100 ? -6.011 7.533 3.986 1.00 98.25 100 ILE A C 1
ATOM 755 O O . ILE A 1 100 ? -7.125 7.738 3.517 1.00 98.25 100 ILE A O 1
ATOM 759 N N . LEU A 1 101 ? -5.162 8.537 4.250 1.00 98.12 101 LEU A N 1
ATOM 760 C CA . LEU A 1 101 ? -5.468 9.947 3.989 1.00 98.12 101 LEU A CA 1
ATOM 761 C C . LEU A 1 101 ? -5.642 10.211 2.490 1.00 98.12 101 LEU A C 1
ATOM 763 O O . LEU A 1 101 ? -6.585 10.893 2.104 1.00 98.12 101 LEU A O 1
ATOM 767 N N . VAL A 1 102 ? -4.778 9.632 1.652 1.00 98.38 102 VAL A N 1
ATOM 768 C CA . VAL A 1 102 ? -4.856 9.750 0.187 1.00 98.38 102 VAL A CA 1
ATOM 769 C C . VAL A 1 102 ? -6.120 9.060 -0.327 1.00 98.38 102 VAL A C 1
ATOM 771 O O . VAL A 1 102 ? -6.877 9.639 -1.102 1.00 98.38 102 VAL A O 1
ATOM 774 N N . CYS A 1 103 ? -6.393 7.847 0.164 1.00 98.62 103 CYS A N 1
ATOM 775 C CA . CYS A 1 103 ? -7.579 7.071 -0.209 1.00 98.62 103 CYS A CA 1
ATOM 776 C C . CYS A 1 103 ? -8.878 7.787 0.203 1.00 98.62 103 CYS A C 1
ATOM 778 O O . CYS A 1 103 ? -9.836 7.858 -0.568 1.00 98.62 103 CYS A O 1
ATOM 780 N N . ALA A 1 104 ? -8.901 8.376 1.399 1.00 98.12 104 ALA A N 1
ATOM 781 C CA . ALA A 1 104 ? -10.019 9.172 1.892 1.00 98.12 104 ALA A CA 1
ATOM 782 C C . ALA A 1 104 ? -10.210 10.462 1.093 1.00 98.12 104 ALA A C 1
ATOM 784 O O . ALA A 1 104 ? -11.330 10.779 0.700 1.00 98.12 104 ALA A O 1
ATOM 785 N N . SER A 1 105 ? -9.126 11.164 0.756 1.00 98.19 105 SER A N 1
ATOM 786 C CA . SER A 1 105 ? -9.174 12.329 -0.132 1.00 98.19 105 SER A CA 1
ATOM 787 C C . SER A 1 105 ? -9.630 11.985 -1.555 1.00 98.19 105 SER A C 1
ATOM 789 O O . SER A 1 105 ? -10.283 12.806 -2.195 1.00 98.19 105 SER A O 1
ATOM 791 N N . ALA A 1 106 ? -9.354 10.773 -2.042 1.00 98.38 106 ALA A N 1
ATOM 792 C CA . ALA A 1 106 ? -9.890 10.273 -3.307 1.00 98.38 106 ALA A CA 1
ATOM 793 C C . ALA A 1 106 ? -11.371 9.860 -3.206 1.00 98.38 106 ALA A C 1
ATOM 795 O O . ALA A 1 106 ? -12.029 9.708 -4.235 1.00 98.38 106 ALA A O 1
ATOM 796 N N . GLY A 1 107 ? -11.931 9.735 -2.000 1.00 98.06 107 GLY A N 1
ATOM 797 C CA . GLY A 1 107 ? -13.327 9.354 -1.769 1.00 98.06 107 GLY A CA 1
ATOM 798 C C . GLY A 1 107 ? -13.607 7.859 -1.936 1.00 98.06 107 GLY A C 1
ATOM 799 O O . GLY A 1 107 ? -14.765 7.467 -2.008 1.00 98.06 107 GLY A O 1
ATOM 800 N N . ILE A 1 108 ? -12.572 7.013 -1.990 1.00 98.44 108 ILE A N 1
ATOM 801 C CA . ILE A 1 108 ? -12.722 5.570 -2.264 1.00 98.44 108 ILE A CA 1
ATOM 802 C C . ILE A 1 108 ? -13.025 4.730 -1.013 1.00 98.44 108 ILE A C 1
ATOM 804 O O . ILE A 1 108 ? -13.242 3.525 -1.120 1.00 98.44 108 ILE A O 1
ATOM 808 N N . VAL A 1 109 ? -13.039 5.352 0.172 1.00 98.31 109 VAL A N 1
ATOM 809 C CA . VAL A 1 109 ? -13.248 4.686 1.477 1.00 98.31 109 VAL A CA 1
ATOM 810 C C . VAL A 1 109 ? -14.487 5.165 2.236 1.00 98.31 109 VAL A C 1
ATOM 812 O O . VAL A 1 109 ? -14.721 4.734 3.365 1.00 98.31 109 VAL A O 1
ATOM 815 N N . ASP A 1 110 ? -15.311 6.022 1.631 1.00 97.50 110 ASP A N 1
ATOM 816 C CA . ASP A 1 110 ? -16.585 6.440 2.222 1.00 97.50 110 ASP A CA 1
ATOM 817 C C . ASP A 1 110 ? -17.495 5.214 2.442 1.00 97.50 110 ASP A C 1
ATOM 819 O O . ASP A 1 110 ? -17.819 4.483 1.509 1.00 97.50 110 ASP A O 1
ATOM 823 N N . GLY A 1 111 ? -17.911 4.971 3.690 1.00 97.38 111 GLY A N 1
ATOM 824 C CA . GLY A 1 111 ? -18.787 3.855 4.072 1.00 97.38 111 GLY A CA 1
ATOM 825 C C . GLY A 1 111 ? -18.096 2.495 4.240 1.00 97.38 111 GLY A C 1
ATOM 826 O O . GLY A 1 111 ? -18.737 1.565 4.753 1.00 97.38 111 GLY A O 1
ATOM 827 N N . LYS A 1 112 ? -16.812 2.391 3.867 1.00 97.88 112 LYS A N 1
ATOM 828 C CA . LYS A 1 112 ? -16.004 1.170 3.967 1.00 97.88 112 LYS A CA 1
ATOM 829 C C . LYS A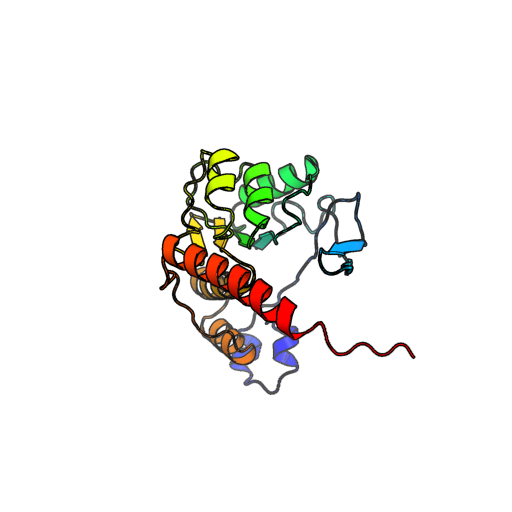 1 112 ? -15.413 0.970 5.359 1.00 97.88 112 LYS A C 1
ATOM 831 O O . LYS A 1 112 ? -15.150 1.928 6.092 1.00 97.88 112 LYS A O 1
ATOM 836 N N . LEU A 1 113 ? -15.176 -0.292 5.695 1.00 98.19 113 LEU A N 1
ATOM 837 C CA . LEU A 1 113 ? -14.324 -0.710 6.798 1.00 98.19 113 LEU A CA 1
ATOM 838 C C . LEU A 1 113 ? -12.855 -0.484 6.418 1.00 98.19 113 LEU A C 1
ATOM 840 O O . LEU A 1 113 ? -12.396 -0.970 5.386 1.00 98.19 113 LEU A O 1
ATOM 844 N N . ALA A 1 114 ? -12.112 0.261 7.237 1.00 98.38 114 ALA A N 1
ATOM 845 C CA . ALA A 1 114 ? -10.713 0.570 6.952 1.00 98.38 114 ALA A CA 1
ATOM 846 C C . ALA A 1 114 ? -9.842 0.599 8.213 1.00 98.38 114 ALA A C 1
ATOM 848 O O . ALA A 1 114 ? -10.305 0.875 9.319 1.00 98.38 114 ALA A O 1
ATOM 849 N N . SER A 1 115 ? -8.552 0.335 8.039 1.00 97.62 115 SER A N 1
ATOM 850 C CA . SER A 1 115 ? -7.515 0.517 9.050 1.00 97.62 115 SER A CA 1
ATOM 851 C C . SER A 1 115 ? -6.656 1.744 8.712 1.00 97.62 115 SER A C 1
ATOM 853 O O . SER A 1 115 ? -6.759 2.339 7.640 1.00 97.62 115 SER A O 1
ATOM 855 N N . GLY A 1 116 ? -5.838 2.163 9.670 1.00 96.69 116 GLY A N 1
ATOM 856 C CA . GLY A 1 116 ? -4.944 3.311 9.570 1.00 96.69 116 GLY A CA 1
ATOM 857 C C . GLY A 1 116 ? -4.074 3.414 10.823 1.00 96.69 116 GLY A C 1
ATOM 858 O O . GLY A 1 116 ? -4.205 2.594 11.736 1.00 96.69 116 GLY A O 1
ATOM 859 N N . PRO A 1 117 ? -3.177 4.405 10.931 1.00 95.62 117 PRO A N 1
ATOM 860 C CA . PRO A 1 117 ? -2.227 4.475 12.034 1.00 95.62 117 PRO A CA 1
ATOM 861 C C . PRO A 1 117 ? -2.947 4.576 13.382 1.00 95.62 117 PRO A C 1
ATOM 863 O O . PRO A 1 117 ? -3.831 5.420 13.556 1.00 95.62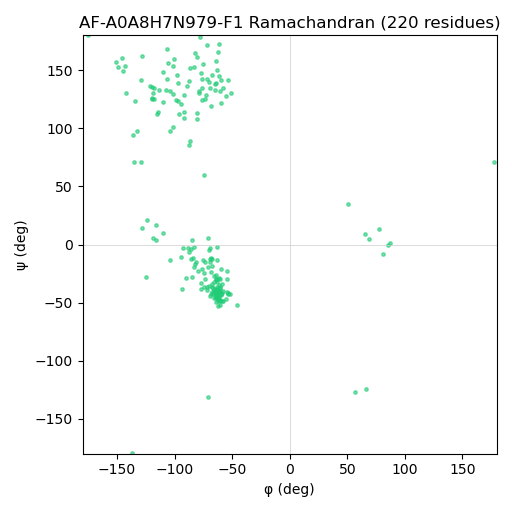 117 PRO A O 1
ATOM 866 N N . ARG A 1 118 ? -2.550 3.755 14.364 1.00 93.00 118 ARG A N 1
ATOM 867 C CA . ARG A 1 118 ? -3.176 3.732 15.702 1.00 93.00 118 ARG A CA 1
ATOM 868 C C . ARG A 1 118 ? -3.223 5.110 16.353 1.00 93.00 118 ARG A C 1
ATOM 870 O O . ARG A 1 118 ? -4.236 5.478 16.931 1.00 93.00 118 ARG A O 1
ATOM 877 N N . GLY A 1 119 ? -2.145 5.882 16.229 1.00 91.00 119 GLY A N 1
ATOM 878 C CA . GLY A 1 119 ? -2.050 7.223 16.808 1.00 91.00 119 GLY A CA 1
ATOM 879 C C . GLY A 1 119 ? -2.961 8.269 16.159 1.00 91.00 119 GLY A C 1
ATOM 880 O O . GLY A 1 119 ? -3.117 9.338 16.727 1.00 91.00 119 GLY A O 1
ATOM 881 N N . MET A 1 120 ? -3.571 7.972 15.005 1.00 93.94 120 MET A N 1
ATOM 882 C CA . MET A 1 120 ? -4.340 8.939 14.210 1.00 93.94 120 MET A CA 1
ATOM 883 C C . MET A 1 120 ? -5.829 8.602 14.081 1.00 93.94 120 MET A C 1
ATOM 885 O O . MET A 1 120 ? -6.545 9.309 13.378 1.00 93.94 120 MET A O 1
ATOM 889 N N . GLN A 1 121 ? -6.322 7.547 14.738 1.00 93.88 121 GLN A N 1
ATOM 890 C CA . GLN A 1 121 ? -7.713 7.094 14.570 1.00 93.88 121 GLN A CA 1
ATOM 891 C C . GLN A 1 121 ? -8.728 8.216 14.841 1.00 93.88 121 GLN A C 1
ATOM 893 O O . GLN A 1 121 ? -9.604 8.466 14.018 1.00 93.88 121 GLN A O 1
ATOM 898 N N . SER A 1 122 ? -8.566 8.955 15.941 1.00 93.50 122 SER A N 1
ATOM 899 C CA . SER A 1 122 ? -9.465 10.058 16.303 1.00 93.50 122 SER A CA 1
ATOM 900 C C . SER A 1 122 ? -9.461 11.198 15.281 1.00 93.50 122 SER A C 1
ATOM 902 O O . SER A 1 122 ? -10.513 11.765 14.992 1.00 93.50 122 SER A O 1
ATOM 904 N N . ASP A 1 123 ? -8.300 11.537 14.721 1.00 94.38 123 ASP A N 1
ATOM 905 C CA . ASP A 1 123 ? -8.178 12.618 13.737 1.00 94.38 123 ASP A CA 1
ATOM 906 C C . ASP A 1 123 ? -8.733 12.200 12.375 1.00 94.38 123 ASP A C 1
ATOM 908 O O . ASP A 1 123 ? -9.395 12.990 11.702 1.00 94.38 123 ASP A O 1
ATOM 912 N N . LEU A 1 124 ? -8.537 10.933 12.002 1.00 95.75 124 LEU A N 1
ATOM 913 C CA . LEU A 1 124 ? -9.123 10.347 10.803 1.00 95.75 124 LEU A CA 1
ATOM 914 C C . LEU A 1 124 ? -10.653 10.330 10.875 1.00 95.75 124 LEU A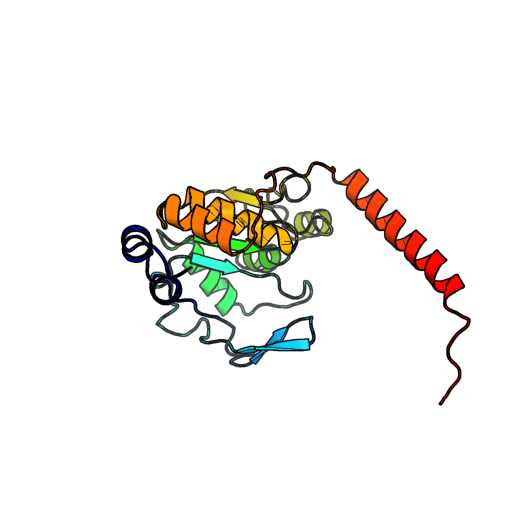 C 1
ATOM 916 O O . LEU A 1 124 ? -11.287 10.763 9.920 1.00 95.75 124 LEU A O 1
ATOM 920 N N . VAL A 1 125 ? -11.249 9.917 12.001 1.00 95.06 125 VAL A N 1
ATOM 921 C CA . VAL A 1 125 ? -12.715 9.945 12.184 1.00 95.06 125 VAL A CA 1
ATOM 922 C C . VAL A 1 125 ? -13.259 11.372 12.100 1.00 95.06 125 VAL A C 1
ATOM 924 O O . VAL A 1 125 ? -14.287 11.599 11.469 1.00 95.06 125 VAL A O 1
ATOM 927 N N . LYS A 1 126 ? -12.567 12.357 12.688 1.00 96.62 126 LYS A N 1
ATOM 928 C CA . LYS A 1 126 ? -12.981 13.768 12.596 1.00 96.62 126 LYS A CA 1
ATOM 929 C C . LYS A 1 126 ? -12.929 14.294 11.161 1.00 96.62 126 LYS A C 1
ATOM 931 O O . LYS A 1 126 ? -13.841 14.999 10.740 1.00 96.62 126 LYS A O 1
ATOM 936 N N . LYS A 1 127 ? -11.859 13.980 10.422 1.00 96.50 127 LYS A N 1
ATOM 937 C CA . LYS A 1 127 ? -11.639 14.478 9.055 1.00 96.50 127 LYS A CA 1
ATOM 938 C C . LYS A 1 127 ? -12.495 13.742 8.019 1.00 96.50 127 LYS A C 1
ATOM 940 O O . LYS A 1 127 ? -12.929 14.352 7.048 1.00 96.50 127 LYS A O 1
ATOM 945 N N . PHE A 1 128 ? -12.749 12.454 8.235 1.00 97.25 128 PHE A N 1
ATOM 946 C CA . PHE A 1 128 ? -13.443 11.561 7.310 1.00 97.25 128 PHE A CA 1
ATOM 947 C C . PHE A 1 128 ? -14.490 10.709 8.055 1.00 97.25 128 PHE A C 1
ATOM 949 O O . PHE A 1 128 ? -14.323 9.498 8.213 1.00 97.25 128 PHE A O 1
ATOM 956 N N . PRO A 1 129 ? -15.603 11.320 8.505 1.00 97.56 129 PRO A N 1
ATOM 957 C CA . PRO A 1 129 ? -16.567 10.686 9.414 1.00 97.56 129 PRO A CA 1
ATOM 958 C C . PRO A 1 129 ? -17.349 9.515 8.808 1.00 97.56 129 PRO A C 1
ATOM 960 O O . PRO A 1 129 ? -18.020 8.782 9.528 1.00 97.56 129 PRO A O 1
ATOM 963 N N . LYS A 1 130 ? -17.290 9.332 7.485 1.00 98.00 130 LYS A N 1
ATOM 964 C CA . LYS A 1 130 ? -17.956 8.223 6.792 1.00 98.00 130 LYS A CA 1
ATOM 965 C C . LYS A 1 130 ? -17.141 6.928 6.800 1.00 98.00 130 LYS A C 1
ATOM 967 O O . LYS A 1 130 ? -17.681 5.892 6.419 1.00 98.00 130 LYS A O 1
ATOM 972 N N . ILE A 1 131 ? -15.865 6.969 7.186 1.00 97.69 131 ILE A N 1
ATOM 973 C CA . ILE A 1 131 ? -15.019 5.774 7.254 1.00 97.69 131 ILE A CA 1
ATOM 974 C C . ILE A 1 131 ? -15.349 5.001 8.532 1.00 97.69 131 ILE A C 1
ATOM 976 O O . ILE A 1 131 ? -15.365 5.568 9.625 1.00 97.69 131 ILE A O 1
ATOM 980 N N . LYS A 1 132 ? -15.550 3.686 8.418 1.00 97.75 132 LYS A N 1
ATOM 981 C CA . LYS A 1 132 ? -15.677 2.792 9.575 1.00 97.75 132 LYS A CA 1
ATOM 982 C C . LYS A 1 132 ? -14.278 2.327 9.980 1.00 97.75 132 LYS A C 1
ATOM 984 O O . LYS A 1 132 ? -13.792 1.304 9.502 1.00 97.75 132 LYS A O 1
ATOM 989 N N . LEU A 1 133 ? -13.594 3.118 10.803 1.00 97.12 133 LEU A N 1
ATOM 990 C CA . LEU A 1 133 ? -12.221 2.813 11.205 1.00 97.12 133 LEU A CA 1
ATOM 991 C C . LEU A 1 133 ? -12.143 1.707 12.262 1.00 97.12 133 LEU A C 1
ATOM 993 O O . LEU A 1 133 ? -12.851 1.745 13.263 1.00 97.12 133 LEU A O 1
ATOM 997 N N . VAL A 1 134 ? -11.223 0.766 12.047 1.00 96.81 134 VAL A N 1
ATOM 998 C CA . VAL A 1 134 ? -10.896 -0.345 12.963 1.00 96.81 134 VAL A CA 1
ATOM 999 C C . VAL A 1 134 ? -9.397 -0.442 13.261 1.00 96.81 134 VAL A C 1
ATOM 1001 O O . VAL A 1 134 ? -8.911 -1.450 13.772 1.00 96.81 134 VAL A O 1
ATOM 1004 N N . GLY A 1 135 ? -8.628 0.601 12.935 1.00 94.25 135 GLY A N 1
ATOM 1005 C CA . GLY A 1 135 ? -7.171 0.606 13.094 1.00 94.25 135 GLY A CA 1
ATOM 1006 C C . GLY A 1 135 ? -6.694 0.645 14.547 1.00 94.25 135 GLY A C 1
ATOM 1007 O O . GLY A 1 135 ? -5.499 0.548 14.797 1.00 94.25 135 GLY A O 1
ATOM 1008 N N . ASP A 1 136 ? -7.597 0.773 15.517 1.00 92.69 136 ASP A N 1
ATOM 1009 C CA . ASP A 1 136 ? -7.311 0.658 16.949 1.00 92.69 136 ASP A CA 1
ATOM 1010 C C . ASP A 1 136 ? -7.210 -0.799 17.444 1.00 92.69 136 ASP A C 1
ATOM 1012 O O . ASP A 1 136 ? -6.559 -1.069 18.461 1.00 92.69 136 ASP A O 1
ATOM 1016 N N . SER A 1 137 ? -7.821 -1.726 16.703 1.00 94.62 137 SER A N 1
ATOM 1017 C CA . SER A 1 137 ? -8.015 -3.133 17.054 1.00 94.62 137 SER A CA 1
ATOM 1018 C C . SER A 1 137 ? -7.461 -4.091 15.998 1.00 94.62 137 SER A C 1
ATOM 1020 O O . SER A 1 137 ? -7.009 -5.175 16.362 1.00 94.62 137 SER A O 1
ATOM 1022 N N . GLN A 1 138 ? -7.402 -3.689 14.725 1.00 96.88 138 GLN A N 1
ATOM 1023 C CA . GLN A 1 138 ? -6.949 -4.521 13.607 1.00 96.88 138 GLN A CA 1
ATOM 1024 C C . GLN A 1 138 ? -5.724 -3.928 12.893 1.00 96.88 138 GLN A C 1
ATOM 1026 O O . GLN A 1 138 ? -5.749 -2.800 12.392 1.00 96.88 138 GLN A O 1
ATOM 1031 N N . ARG A 1 139 ? -4.654 -4.729 12.786 1.00 96.88 139 ARG A N 1
ATOM 1032 C CA . ARG A 1 139 ? -3.436 -4.430 12.010 1.00 96.88 139 ARG A CA 1
ATOM 1033 C C . ARG A 1 139 ? -3.737 -4.236 10.534 1.00 96.88 139 ARG A C 1
ATOM 1035 O O . ARG A 1 139 ? -3.095 -3.403 9.904 1.00 96.88 139 ARG A O 1
ATOM 1042 N N . TRP A 1 140 ? -4.684 -4.997 10.002 1.00 98.25 140 TRP A N 1
ATOM 1043 C CA . TRP A 1 140 ? -5.152 -4.897 8.629 1.00 98.25 140 TRP A CA 1
ATOM 1044 C C . TRP A 1 140 ? -6.615 -5.323 8.521 1.00 98.25 140 TRP A C 1
ATOM 1046 O O . TRP A 1 140 ? -7.123 -6.056 9.371 1.00 98.25 140 TRP A O 1
ATOM 1056 N N . VAL A 1 141 ? -7.287 -4.850 7.478 1.00 98.50 141 VAL A N 1
ATOM 1057 C CA . VAL A 1 141 ? -8.675 -5.193 7.172 1.00 98.50 141 VAL A CA 1
ATOM 1058 C C . VAL A 1 141 ? -8.911 -5.168 5.663 1.00 98.50 141 VAL A C 1
ATOM 1060 O O . VAL A 1 141 ? -8.237 -4.433 4.937 1.00 98.50 141 VAL A O 1
ATOM 1063 N N . GLN A 1 142 ? -9.875 -5.967 5.213 1.00 98.44 142 GLN A N 1
ATOM 1064 C CA . GLN A 1 142 ? -10.360 -6.013 3.838 1.00 98.44 142 GLN A CA 1
ATOM 1065 C C . GLN A 1 142 ? -11.843 -5.615 3.792 1.00 98.44 142 GLN A C 1
ATOM 1067 O O . GLN A 1 142 ? -12.643 -6.126 4.575 1.00 98.44 142 GLN A O 1
ATOM 1072 N N . ASP A 1 143 ? -12.208 -4.761 2.834 1.00 98.38 143 ASP A N 1
ATOM 1073 C CA . ASP A 1 143 ? -13.584 -4.427 2.450 1.00 98.38 143 ASP A CA 1
ATOM 1074 C C . ASP A 1 143 ? -13.709 -4.407 0.911 1.00 98.38 143 ASP A C 1
ATOM 1076 O O . ASP A 1 143 ? -13.413 -3.414 0.226 1.00 98.38 143 ASP A O 1
ATOM 1080 N N . GLY A 1 144 ? -14.120 -5.550 0.355 1.00 97.25 144 GLY A N 1
ATOM 1081 C CA . GLY A 1 144 ? -14.163 -5.779 -1.089 1.00 97.25 144 GLY A CA 1
ATOM 1082 C C . GLY A 1 144 ? -12.760 -5.799 -1.700 1.00 97.25 144 GLY A C 1
ATOM 1083 O O . GLY A 1 144 ? -11.902 -6.567 -1.260 1.00 97.25 144 GLY A O 1
ATOM 1084 N N . ASN A 1 145 ? -12.537 -4.943 -2.699 1.00 97.56 145 ASN A N 1
ATOM 1085 C CA . ASN A 1 145 ? -11.238 -4.732 -3.349 1.00 97.56 145 ASN A CA 1
ATOM 1086 C C . ASN A 1 145 ? -10.327 -3.745 -2.595 1.00 97.56 145 ASN A C 1
ATOM 1088 O O . ASN A 1 145 ? -9.207 -3.480 -3.028 1.00 97.56 145 ASN A O 1
ATOM 1092 N N . PHE A 1 146 ? -10.794 -3.166 -1.484 1.00 98.69 146 PHE A N 1
ATOM 1093 C CA . PHE A 1 146 ? -9.999 -2.253 -0.672 1.00 98.69 146 PHE A CA 1
ATOM 1094 C C . PHE A 1 146 ? -9.414 -2.983 0.535 1.00 98.69 146 PHE A C 1
ATOM 1096 O O . PHE A 1 146 ? -10.127 -3.553 1.358 1.00 98.69 146 PHE A O 1
ATOM 1103 N N . TRP A 1 147 ? -8.100 -2.915 0.656 1.00 98.81 147 TRP A N 1
ATOM 1104 C CA . TRP A 1 147 ? -7.302 -3.486 1.724 1.00 98.81 147 TRP A CA 1
ATOM 1105 C C . TRP A 1 147 ? -6.573 -2.347 2.422 1.00 98.81 147 TRP A C 1
ATOM 1107 O O . TRP A 1 147 ? -6.029 -1.456 1.774 1.00 98.81 147 TRP A O 1
ATOM 1117 N N . SER A 1 148 ? -6.549 -2.336 3.750 1.00 98.75 148 SER A N 1
ATOM 1118 C CA . SER A 1 148 ? -5.841 -1.283 4.483 1.00 98.75 148 SER A CA 1
ATOM 1119 C C . SER A 1 148 ? -5.195 -1.794 5.751 1.00 98.75 148 SER A C 1
ATOM 1121 O O . SER A 1 148 ? -5.704 -2.715 6.389 1.00 98.75 148 SER A O 1
ATOM 1123 N N . SER A 1 149 ? -4.077 -1.181 6.132 1.00 98.31 149 SER A N 1
ATOM 1124 C CA . SER A 1 149 ? -3.338 -1.523 7.341 1.00 98.31 149 SER A CA 1
ATOM 1125 C C . SER A 1 149 ? -3.047 -0.330 8.234 1.00 98.31 149 SER A C 1
ATOM 1127 O O . SER A 1 149 ? -3.047 0.822 7.803 1.00 98.31 149 SER A O 1
ATOM 1129 N N . GLY A 1 150 ? -2.716 -0.651 9.482 1.00 95.50 150 GLY A N 1
ATOM 1130 C CA . GLY A 1 150 ? -2.258 0.287 10.487 1.00 95.50 150 GLY A CA 1
ATOM 1131 C C . GLY A 1 150 ? -0.849 0.814 10.220 1.00 95.50 150 GLY A C 1
ATOM 1132 O O . GLY A 1 150 ? -0.539 1.274 9.128 1.00 95.50 150 GLY A O 1
ATOM 1133 N N . GLY A 1 151 ? 0.017 0.787 11.234 1.00 88.31 151 GLY A N 1
ATOM 1134 C CA . GLY A 1 151 ? 1.359 1.379 11.160 1.00 88.31 151 GLY A CA 1
ATOM 1135 C C . GLY A 1 151 ? 2.266 0.766 10.084 1.00 88.31 151 GLY A C 1
ATOM 1136 O O . GLY A 1 151 ? 1.947 -0.257 9.491 1.00 88.31 151 GLY A O 1
ATOM 1137 N N . VAL A 1 152 ? 3.440 1.372 9.875 1.00 90.75 152 VAL A N 1
ATOM 1138 C CA . VAL A 1 152 ? 4.388 1.041 8.789 1.00 90.75 152 VAL A CA 1
ATOM 1139 C C . VAL A 1 152 ? 4.617 -0.466 8.623 1.00 90.75 152 VAL A C 1
ATOM 1141 O O . VAL A 1 152 ? 4.412 -1.006 7.541 1.00 90.75 152 VAL A O 1
ATOM 1144 N N . THR A 1 153 ? 4.965 -1.175 9.702 1.00 93.56 153 THR A N 1
ATOM 1145 C CA . THR A 1 153 ? 5.247 -2.619 9.623 1.00 93.56 153 THR A CA 1
ATOM 1146 C C . THR A 1 153 ? 3.993 -3.472 9.445 1.00 93.56 153 THR A C 1
ATOM 1148 O O . THR A 1 153 ? 4.113 -4.635 9.076 1.00 93.56 153 THR A O 1
ATOM 1151 N N . ASN A 1 154 ? 2.791 -2.932 9.676 1.00 95.88 154 ASN A N 1
ATOM 1152 C CA . ASN A 1 154 ? 1.550 -3.644 9.369 1.00 95.88 154 ASN A CA 1
ATOM 1153 C C . ASN A 1 154 ? 1.313 -3.797 7.866 1.00 95.88 154 ASN A C 1
ATOM 1155 O O . ASN A 1 154 ? 0.547 -4.673 7.480 1.00 95.88 154 ASN A O 1
ATOM 1159 N N . GLY A 1 155 ? 2.030 -3.038 7.029 1.00 96.44 155 GLY A N 1
ATOM 1160 C CA . GLY A 1 155 ? 2.072 -3.278 5.589 1.00 96.44 155 GLY A CA 1
ATOM 1161 C C . GLY A 1 155 ? 2.579 -4.681 5.234 1.00 96.44 155 GLY A C 1
ATOM 1162 O O . GLY A 1 155 ? 2.061 -5.291 4.306 1.00 96.44 155 GLY A O 1
ATOM 1163 N N . ASN A 1 156 ? 3.512 -5.250 6.008 1.00 96.38 156 ASN A N 1
ATOM 1164 C CA . ASN A 1 156 ? 3.976 -6.625 5.782 1.00 96.38 156 ASN A CA 1
ATOM 1165 C C . ASN A 1 156 ? 2.870 -7.642 6.090 1.00 96.38 156 ASN A C 1
ATOM 1167 O O . ASN A 1 156 ? 2.646 -8.565 5.309 1.00 96.38 156 ASN A O 1
ATOM 1171 N N . ASP A 1 157 ? 2.136 -7.434 7.190 1.00 96.50 157 ASP A N 1
ATOM 1172 C CA . ASP A 1 157 ? 1.002 -8.290 7.563 1.00 96.50 157 ASP A CA 1
ATOM 1173 C C . ASP A 1 157 ? -0.107 -8.215 6.497 1.00 96.50 157 ASP A C 1
ATOM 1175 O O . ASP A 1 157 ? -0.673 -9.238 6.115 1.00 96.50 157 ASP A O 1
ATOM 1179 N N . LEU A 1 158 ? -0.377 -7.005 5.988 1.00 97.81 158 LEU A N 1
ATOM 1180 C CA . LEU A 1 158 ? -1.333 -6.745 4.911 1.00 97.81 158 LEU A CA 1
ATOM 1181 C C . LEU A 1 158 ? -0.952 -7.484 3.633 1.00 97.81 158 LEU A C 1
ATOM 1183 O O . LEU A 1 158 ? -1.781 -8.194 3.076 1.00 97.81 158 LEU A O 1
ATOM 1187 N N . MET A 1 159 ? 0.294 -7.333 3.178 1.00 96.69 159 MET A N 1
ATOM 1188 C CA . MET A 1 159 ? 0.771 -7.983 1.958 1.00 96.69 159 MET A CA 1
ATOM 1189 C C . MET A 1 159 ? 0.751 -9.505 2.089 1.00 96.69 159 MET A C 1
ATOM 1191 O O . MET A 1 159 ? 0.373 -10.185 1.139 1.00 96.69 159 MET A O 1
ATOM 1195 N N . ALA A 1 160 ? 1.101 -10.047 3.259 1.00 96.69 160 ALA A N 1
ATOM 1196 C CA . ALA A 1 160 ? 1.025 -11.481 3.519 1.00 96.69 160 ALA A CA 1
ATOM 1197 C C . ALA A 1 160 ? -0.424 -11.996 3.476 1.00 96.69 160 ALA A C 1
ATOM 1199 O O . ALA A 1 160 ? -0.697 -13.022 2.852 1.00 96.69 160 ALA A O 1
ATOM 1200 N N . ALA A 1 161 ? -1.361 -11.282 4.106 1.00 97.31 161 ALA A N 1
ATOM 1201 C CA . ALA A 1 161 ? -2.781 -11.627 4.073 1.00 97.31 161 ALA A CA 1
ATOM 1202 C C . ALA A 1 161 ? -3.359 -11.526 2.652 1.00 97.31 161 ALA A C 1
ATOM 1204 O O . ALA A 1 161 ? -4.004 -12.460 2.177 1.00 97.31 161 ALA A O 1
ATOM 1205 N N . TYR A 1 162 ? -3.055 -10.436 1.945 1.00 97.88 162 TYR A N 1
ATOM 1206 C CA . TYR A 1 162 ? -3.483 -10.203 0.570 1.00 97.88 162 TYR A CA 1
ATOM 1207 C C . TYR A 1 162 ? -2.944 -11.268 -0.393 1.00 97.88 162 TYR A C 1
ATOM 1209 O O . TYR A 1 162 ? -3.696 -11.829 -1.189 1.00 97.88 162 TYR A O 1
ATOM 1217 N N . ALA A 1 163 ? -1.652 -11.599 -0.311 1.00 96.19 163 ALA A N 1
ATOM 1218 C CA . ALA A 1 163 ? -1.041 -12.598 -1.183 1.00 96.19 163 ALA A CA 1
ATOM 1219 C C . ALA A 1 163 ? -1.700 -13.976 -1.022 1.00 96.19 163 ALA A C 1
ATOM 1221 O O . ALA A 1 163 ? -1.909 -14.668 -2.015 1.00 96.19 163 ALA A O 1
ATOM 1222 N N . ARG A 1 164 ? -2.091 -14.344 0.207 1.00 95.69 164 ARG A N 1
ATOM 1223 C CA . ARG A 1 164 ? -2.821 -15.590 0.491 1.00 95.69 164 ARG A CA 1
ATOM 1224 C C . ARG A 1 164 ? -4.272 -15.566 0.001 1.00 95.69 164 ARG A C 1
ATOM 1226 O O . ARG A 1 164 ? -4.770 -16.595 -0.438 1.00 95.69 164 ARG A O 1
ATOM 1233 N N . ALA A 1 165 ? -4.949 -14.421 0.093 1.00 96.69 165 ALA A N 1
ATOM 1234 C CA . ALA A 1 165 ? -6.382 -14.303 -0.187 1.00 96.69 165 ALA A CA 1
ATOM 1235 C C . ALA A 1 165 ? -6.721 -13.971 -1.651 1.00 96.69 165 ALA A C 1
ATOM 1237 O O . ALA A 1 165 ? -7.787 -14.342 -2.130 1.00 96.69 165 ALA A O 1
ATOM 1238 N N . SER A 1 166 ? -5.837 -13.269 -2.363 1.00 95.50 166 SER A N 1
ATOM 1239 C CA . SER A 1 166 ? -6.123 -12.705 -3.694 1.00 95.50 166 SER A CA 1
ATOM 1240 C C . SER A 1 166 ? -6.241 -13.739 -4.815 1.00 95.50 166 SER A C 1
ATOM 1242 O O . SER A 1 166 ? -6.763 -13.428 -5.881 1.00 95.50 166 SER A O 1
ATOM 1244 N N . GLY A 1 167 ? -5.705 -14.949 -4.627 1.00 93.81 167 GLY A N 1
ATOM 1245 C CA . GLY A 1 167 ? -5.626 -15.962 -5.686 1.00 93.81 167 GLY A CA 1
ATOM 1246 C C . GLY A 1 167 ? -4.653 -15.617 -6.824 1.00 93.81 167 GLY A C 1
ATOM 1247 O O . GLY A 1 167 ? -4.551 -16.374 -7.785 1.00 93.81 167 GLY A O 1
ATOM 1248 N N . ARG A 1 168 ? -3.910 -14.504 -6.720 1.00 93.31 168 ARG A N 1
ATOM 1249 C CA . ARG A 1 168 ? -2.937 -14.056 -7.734 1.00 93.31 168 ARG A CA 1
ATOM 1250 C C . ARG A 1 168 ? -1.633 -14.854 -7.723 1.00 93.31 168 ARG A C 1
ATOM 1252 O O . ARG A 1 168 ? -0.917 -14.877 -8.720 1.00 93.31 168 ARG A O 1
ATOM 1259 N N . TRP A 1 169 ? -1.327 -15.512 -6.606 1.00 94.12 169 TRP A N 1
ATOM 1260 C CA . TRP A 1 169 ? -0.144 -16.352 -6.440 1.00 94.12 169 TRP A CA 1
ATOM 1261 C C . TRP A 1 169 ? -0.536 -17.726 -5.889 1.00 94.12 169 TRP A C 1
ATOM 1263 O O . TRP A 1 169 ? -1.381 -17.801 -4.995 1.00 94.12 169 TRP A O 1
ATOM 1273 N N . PRO A 1 170 ? 0.103 -18.818 -6.348 1.00 93.50 170 PRO A N 1
ATOM 1274 C CA . PRO A 1 170 ? -0.047 -20.119 -5.706 1.00 93.50 170 PRO A CA 1
ATOM 1275 C C . PRO A 1 170 ? 0.412 -20.072 -4.243 1.00 93.50 170 PRO A C 1
ATOM 1277 O O . PRO A 1 170 ? 1.440 -19.464 -3.936 1.00 93.50 170 PRO A O 1
ATOM 1280 N N . ALA A 1 171 ? -0.299 -20.764 -3.348 1.00 93.44 171 ALA A N 1
ATOM 1281 C CA . ALA A 1 171 ? -0.022 -20.738 -1.906 1.00 93.44 171 ALA A CA 1
ATOM 1282 C C . ALA A 1 171 ? 1.436 -21.100 -1.561 1.00 93.44 171 ALA A C 1
ATOM 1284 O O . ALA A 1 171 ? 2.068 -20.417 -0.761 1.00 93.44 171 ALA A O 1
ATOM 1285 N N . SER A 1 172 ? 2.014 -22.099 -2.236 1.00 91.50 172 SER A N 1
ATOM 1286 C CA . SER A 1 172 ? 3.416 -22.495 -2.043 1.00 91.50 172 SER A CA 1
ATOM 1287 C C . SER A 1 172 ? 4.414 -21.383 -2.382 1.00 91.50 172 SER A C 1
ATOM 1289 O O . SER A 1 172 ? 5.435 -21.251 -1.708 1.00 91.50 172 SER A O 1
ATOM 1291 N N . ILE A 1 173 ? 4.123 -20.560 -3.394 1.00 92.69 173 ILE A N 1
ATOM 1292 C CA . ILE A 1 173 ? 4.953 -19.408 -3.771 1.00 92.69 173 ILE A CA 1
ATOM 1293 C C . ILE A 1 173 ? 4.836 -18.302 -2.730 1.00 92.69 173 ILE A C 1
ATOM 1295 O O . ILE A 1 173 ? 5.842 -17.680 -2.385 1.00 92.69 173 ILE A O 1
ATOM 1299 N N . VAL A 1 174 ? 3.630 -18.081 -2.202 1.00 94.19 174 VAL A N 1
ATOM 1300 C CA . VAL A 1 174 ? 3.400 -17.115 -1.124 1.00 94.19 174 VAL A CA 1
ATOM 1301 C C . VAL A 1 174 ? 4.168 -17.526 0.127 1.00 94.19 174 VAL A C 1
ATOM 1303 O O . VAL A 1 174 ? 4.972 -16.740 0.620 1.00 94.19 174 VAL A O 1
ATOM 1306 N N . ASP A 1 175 ? 3.996 -18.759 0.602 1.00 92.94 175 ASP A N 1
ATOM 1307 C CA . ASP A 1 175 ? 4.635 -19.218 1.837 1.00 92.94 175 ASP A CA 1
ATOM 1308 C C . ASP A 1 175 ? 6.163 -19.299 1.707 1.00 92.94 175 ASP A C 1
ATOM 1310 O O . ASP A 1 175 ? 6.877 -18.886 2.620 1.00 92.94 175 ASP A O 1
ATOM 1314 N N . THR A 1 176 ? 6.682 -19.719 0.547 1.00 91.50 176 THR A N 1
ATOM 1315 C CA . THR A 1 176 ? 8.129 -19.667 0.268 1.00 91.50 176 THR A CA 1
ATOM 1316 C C . THR A 1 176 ? 8.638 -18.225 0.283 1.00 91.50 176 THR A C 1
ATOM 1318 O O . THR A 1 176 ? 9.686 -17.946 0.856 1.00 91.50 176 THR A O 1
ATOM 1321 N N . GLY A 1 177 ? 7.900 -17.288 -0.320 1.00 91.75 177 GLY A N 1
ATOM 1322 C CA . GLY A 1 177 ? 8.261 -15.871 -0.321 1.00 91.75 177 GLY A CA 1
ATOM 1323 C C . GLY A 1 177 ? 8.286 -15.252 1.066 1.00 91.75 177 GLY A C 1
ATOM 1324 O O . GLY A 1 177 ? 9.235 -14.542 1.386 1.00 91.75 177 GLY A O 1
ATOM 1325 N N . LEU A 1 178 ? 7.284 -15.542 1.891 1.00 93.75 178 LEU A N 1
ATOM 1326 C CA . LEU A 1 178 ? 7.229 -15.060 3.270 1.00 93.75 178 LEU A CA 1
ATOM 1327 C C . LEU A 1 178 ? 8.364 -15.649 4.114 1.00 93.75 178 LEU A C 1
ATOM 1329 O O . LEU A 1 178 ? 8.998 -14.911 4.861 1.00 93.75 178 LEU A O 1
ATOM 1333 N N . MET A 1 179 ? 8.678 -16.935 3.930 1.00 91.94 179 MET A N 1
ATOM 1334 C CA . MET A 1 179 ? 9.809 -17.582 4.599 1.00 91.94 179 MET A CA 1
ATOM 1335 C C . MET A 1 179 ? 11.153 -16.956 4.201 1.00 91.94 179 MET A C 1
ATOM 1337 O O . MET A 1 179 ? 11.919 -16.575 5.074 1.00 91.94 179 MET A O 1
ATOM 1341 N N . LEU A 1 180 ? 11.425 -16.766 2.905 1.00 90.12 180 LEU A N 1
ATOM 1342 C CA . LEU A 1 180 ? 12.703 -16.199 2.442 1.00 90.12 180 LEU A CA 1
ATOM 1343 C C . LEU A 1 180 ? 12.896 -14.715 2.786 1.00 90.12 180 LEU A C 1
ATOM 1345 O O . LEU A 1 180 ? 13.990 -14.186 2.599 1.00 90.12 180 LEU A O 1
ATOM 1349 N N . THR A 1 181 ? 11.839 -14.029 3.219 1.00 90.31 181 THR A N 1
ATOM 1350 C CA . THR A 1 181 ? 11.870 -12.603 3.573 1.00 90.31 181 THR A CA 1
ATOM 1351 C C . THR A 1 181 ? 11.708 -12.362 5.073 1.00 90.31 181 THR A C 1
ATOM 1353 O O . THR A 1 181 ? 11.532 -11.214 5.476 1.00 90.31 181 THR A O 1
ATOM 1356 N N . ASP A 1 182 ? 11.762 -13.424 5.888 1.00 91.94 182 ASP A N 1
ATOM 1357 C CA . ASP A 1 182 ? 11.572 -13.386 7.343 1.00 91.94 182 ASP A CA 1
ATOM 1358 C C . ASP A 1 182 ? 10.286 -12.647 7.770 1.00 91.94 182 ASP A C 1
ATOM 1360 O O . ASP A 1 182 ? 10.225 -11.965 8.798 1.00 91.94 182 ASP A O 1
ATOM 1364 N N . VAL A 1 183 ? 9.218 -12.771 6.973 1.00 91.56 183 VAL A N 1
ATOM 1365 C CA . VAL A 1 183 ? 7.906 -12.209 7.314 1.00 91.56 183 VAL A CA 1
ATOM 1366 C C . VAL A 1 183 ? 7.140 -13.220 8.159 1.00 91.56 183 VAL A C 1
ATOM 1368 O O . VAL A 1 183 ? 6.387 -14.060 7.660 1.00 91.56 183 VAL A O 1
ATOM 1371 N N . GLU A 1 184 ? 7.334 -13.120 9.470 1.00 88.44 184 GLU A N 1
ATOM 1372 C CA . GLU A 1 184 ? 6.624 -13.942 10.445 1.00 88.44 184 GLU A CA 1
ATOM 1373 C C . GLU A 1 184 ? 5.118 -13.619 10.505 1.00 88.44 184 GLU A C 1
ATOM 1375 O O . GLU A 1 184 ? 4.706 -12.460 10.364 1.00 88.44 184 GLU A O 1
ATOM 1380 N N . PRO A 1 185 ? 4.260 -14.624 10.761 1.00 87.31 185 PRO A N 1
ATOM 1381 C CA . PRO A 1 185 ? 2.832 -14.400 10.911 1.00 87.31 185 PRO A CA 1
ATOM 1382 C C . PRO A 1 185 ? 2.533 -13.619 12.196 1.00 87.31 185 PRO A C 1
ATOM 1384 O O . PRO A 1 185 ? 2.756 -14.103 13.305 1.00 87.31 185 PRO A O 1
ATOM 1387 N N . ARG A 1 186 ? 1.938 -12.430 12.055 1.00 92.94 186 ARG A N 1
ATOM 1388 C CA . ARG A 1 186 ? 1.319 -11.699 13.170 1.00 92.94 186 ARG A CA 1
ATOM 1389 C C . ARG A 1 186 ? -0.204 -11.751 13.067 1.00 92.94 186 ARG A C 1
ATOM 1391 O O . ARG A 1 186 ? -0.742 -11.663 11.961 1.00 92.94 186 ARG A O 1
ATOM 1398 N N . PRO A 1 187 ? -0.923 -11.862 14.200 1.00 94.31 187 PRO A N 1
ATOM 1399 C CA . PRO A 1 187 ? -2.378 -11.931 14.179 1.00 94.31 187 PRO A CA 1
ATOM 1400 C C . PRO A 1 187 ? -2.978 -10.646 13.605 1.00 94.31 187 PRO A C 1
ATOM 1402 O O . PRO A 1 187 ? -2.435 -9.554 13.784 1.00 94.31 187 PRO A O 1
ATOM 1405 N N . GLN A 1 188 ? -4.140 -10.755 12.961 1.00 96.50 188 GLN A N 1
ATOM 1406 C CA . GLN A 1 188 ? -4.861 -9.587 12.452 1.00 96.50 188 GLN A CA 1
ATOM 1407 C C . GLN A 1 188 ? -5.188 -8.594 13.577 1.00 96.50 188 GLN A C 1
ATOM 1409 O O . GLN A 1 188 ? -5.029 -7.390 13.404 1.00 96.50 188 GLN A O 1
ATOM 1414 N 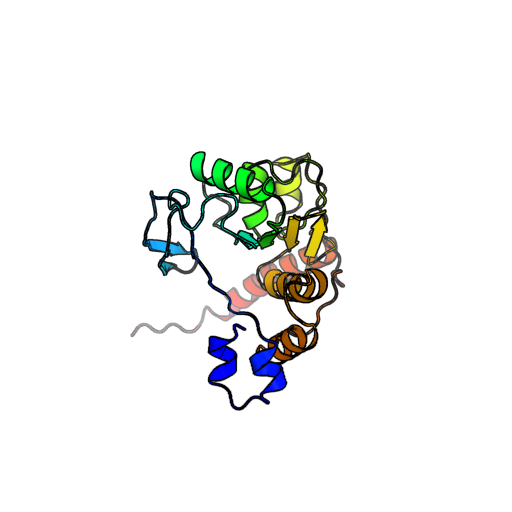N . PHE A 1 189 ? -5.575 -9.085 14.754 1.00 96.56 189 PHE A N 1
ATOM 1415 C CA . PHE A 1 189 ? -5.961 -8.252 15.891 1.00 96.56 189 PHE A CA 1
ATOM 1416 C C . PHE A 1 189 ? -4.772 -7.895 16.783 1.00 96.56 189 PHE A C 1
ATOM 1418 O O . PHE A 1 189 ? -3.936 -8.746 17.103 1.00 96.56 189 PHE A O 1
ATOM 1425 N N . TYR A 1 190 ? -4.694 -6.635 17.213 1.00 92.88 190 TYR A N 1
ATOM 1426 C CA . TYR A 1 190 ? -3.724 -6.216 18.222 1.00 92.88 190 TYR A CA 1
ATOM 1427 C C . TYR A 1 190 ? -4.022 -6.897 19.561 1.00 92.88 190 TYR A C 1
ATOM 1429 O O . TYR A 1 190 ? -5.141 -6.844 20.058 1.00 92.88 190 TYR A O 1
ATOM 1437 N N . GLU A 1 191 ? -2.990 -7.452 20.192 1.00 89.50 191 GLU A N 1
ATOM 1438 C CA . GLU A 1 191 ? -3.088 -7.986 21.559 1.00 89.50 191 GLU A CA 1
ATOM 1439 C C . GLU A 1 191 ? -3.258 -6.861 22.588 1.00 89.50 191 GLU A C 1
ATOM 1441 O O . GLU A 1 191 ? -3.958 -6.987 23.591 1.00 89.50 191 GLU A O 1
ATOM 1446 N N . ILE A 1 192 ? -2.605 -5.725 22.328 1.00 85.69 192 ILE A N 1
ATOM 1447 C CA . ILE A 1 192 ? -2.652 -4.542 23.182 1.00 85.69 192 ILE A CA 1
ATOM 1448 C C . ILE A 1 192 ? -3.707 -3.589 22.631 1.00 85.69 192 ILE A C 1
ATOM 1450 O O . ILE A 1 192 ? -3.504 -2.978 21.578 1.00 85.69 192 ILE A O 1
ATOM 1454 N N . GLY A 1 193 ? -4.794 -3.413 23.382 1.00 86.06 193 GLY A N 1
ATOM 1455 C CA . GLY A 1 193 ? -5.841 -2.435 23.084 1.00 86.06 193 GLY A CA 1
ATOM 1456 C C . GLY A 1 193 ? -5.354 -0.979 23.111 1.00 86.06 193 GLY A C 1
ATOM 1457 O O . GLY A 1 193 ? -4.272 -0.660 23.612 1.00 86.06 193 GLY A O 1
ATOM 1458 N N . GLN A 1 194 ? -6.171 -0.082 22.565 1.00 85.75 194 GLN A N 1
ATOM 1459 C CA . GLN A 1 194 ? -5.804 1.311 22.288 1.00 85.75 194 GLN A CA 1
ATOM 1460 C C . GLN A 1 194 ? -5.373 2.114 23.525 1.00 85.75 194 GLN A C 1
ATOM 1462 O O . GLN A 1 194 ? -4.369 2.824 23.480 1.00 85.75 194 GLN A O 1
ATOM 1467 N N . SER A 1 195 ? -6.056 1.962 24.660 1.00 84.31 195 SER A N 1
ATOM 1468 C CA . SER A 1 195 ? -5.697 2.684 25.891 1.00 84.31 195 SER A CA 1
ATOM 1469 C C . SER A 1 195 ? -4.320 2.276 26.417 1.00 84.31 195 SER A C 1
ATOM 1471 O O . SER A 1 195 ? -3.516 3.127 26.788 1.00 84.31 195 SER A O 1
ATOM 1473 N N . ARG A 1 196 ? -4.003 0.973 26.391 1.00 85.94 196 ARG A N 1
ATOM 1474 C CA . ARG A 1 196 ? -2.675 0.474 26.784 1.00 85.94 196 ARG A CA 1
ATOM 1475 C C . ARG A 1 196 ? -1.587 0.908 25.805 1.00 85.94 196 ARG A C 1
ATOM 1477 O O . ARG A 1 196 ? -0.476 1.189 26.238 1.00 85.94 196 ARG A O 1
ATOM 1484 N N . PHE A 1 197 ? -1.900 1.009 24.513 1.00 87.44 197 PHE A N 1
ATOM 1485 C CA . PHE A 1 197 ? -0.977 1.573 23.527 1.00 87.44 197 PHE A CA 1
ATOM 1486 C C . PHE A 1 197 ? -0.581 3.013 23.887 1.00 87.44 197 PHE A C 1
ATOM 1488 O O . PHE A 1 197 ? 0.611 3.311 23.951 1.00 87.44 197 PHE A O 1
ATOM 1495 N N . PHE A 1 198 ? -1.548 3.880 24.203 1.00 87.19 198 PHE A N 1
ATOM 1496 C CA . PHE A 1 198 ? -1.249 5.256 24.609 1.00 87.19 198 PHE A CA 1
ATOM 1497 C C . PHE A 1 198 ? -0.538 5.348 25.962 1.00 87.19 198 PHE A C 1
ATOM 1499 O O . PHE A 1 198 ? 0.363 6.169 26.105 1.00 87.19 198 PHE A O 1
ATOM 1506 N N . LEU A 1 199 ? -0.867 4.485 26.930 1.00 89.62 199 LEU A N 1
ATOM 1507 C CA . LEU A 1 199 ? -0.125 4.405 28.195 1.00 89.62 199 LEU A CA 1
ATOM 1508 C C . LEU A 1 199 ? 1.342 4.022 27.967 1.00 89.62 199 LEU A C 1
ATOM 1510 O O . LEU A 1 199 ? 2.237 4.657 28.520 1.00 89.62 199 LEU A O 1
ATOM 1514 N N . ASN A 1 200 ? 1.599 3.033 27.107 1.00 89.19 200 ASN A N 1
ATOM 1515 C CA . ASN A 1 200 ? 2.958 2.648 26.736 1.00 89.19 200 ASN A CA 1
ATOM 1516 C C . ASN A 1 200 ? 3.687 3.801 26.036 1.00 89.19 200 ASN A C 1
ATOM 1518 O O . ASN A 1 200 ? 4.844 4.064 26.354 1.00 89.19 200 ASN A O 1
ATOM 1522 N N . ALA A 1 201 ? 3.021 4.516 25.125 1.00 87.12 201 ALA A N 1
ATOM 1523 C CA . ALA A 1 201 ? 3.597 5.682 24.458 1.00 87.12 201 ALA A CA 1
ATOM 1524 C C . ALA A 1 201 ? 3.942 6.804 25.456 1.00 87.12 201 ALA A C 1
ATOM 1526 O O . ALA A 1 201 ? 5.059 7.318 25.433 1.00 87.12 201 ALA A O 1
ATOM 1527 N N . ALA A 1 202 ? 3.034 7.131 26.380 1.00 88.19 202 ALA A N 1
ATOM 1528 C CA . ALA A 1 202 ? 3.275 8.111 27.438 1.00 88.19 202 ALA A CA 1
ATOM 1529 C C . ALA A 1 202 ? 4.455 7.700 28.332 1.00 88.19 202 ALA A C 1
ATOM 1531 O O . ALA A 1 202 ? 5.328 8.515 28.624 1.00 88.19 202 ALA A O 1
ATOM 1532 N N . TRP A 1 203 ? 4.537 6.418 28.698 1.00 88.25 203 TRP A N 1
ATOM 1533 C CA . TRP A 1 203 ? 5.676 5.880 29.435 1.00 88.25 203 TRP A CA 1
ATOM 1534 C C . TRP A 1 203 ? 6.992 6.010 28.657 1.00 88.25 203 TRP A C 1
ATOM 1536 O O . TRP A 1 203 ? 8.000 6.393 29.244 1.00 88.25 203 TRP A O 1
ATOM 1546 N N . MET A 1 204 ? 7.005 5.759 27.342 1.00 90.88 204 MET A N 1
ATOM 1547 C CA . MET A 1 204 ? 8.202 5.980 26.516 1.00 90.88 204 MET A CA 1
ATOM 1548 C C . MET A 1 204 ? 8.650 7.443 26.523 1.00 90.88 204 MET A C 1
ATOM 1550 O O . MET A 1 204 ? 9.849 7.695 26.621 1.00 90.88 204 MET A O 1
ATOM 1554 N N . ILE A 1 205 ? 7.711 8.392 26.475 1.00 88.75 205 ILE A N 1
ATOM 1555 C CA . ILE A 1 205 ? 8.007 9.832 26.546 1.00 88.75 205 ILE A CA 1
ATOM 1556 C C . ILE A 1 205 ? 8.629 10.185 27.902 1.00 88.75 205 ILE A C 1
ATOM 1558 O O . ILE A 1 205 ? 9.694 10.797 27.957 1.00 88.75 205 ILE A O 1
ATOM 1562 N N . VAL A 1 206 ? 8.011 9.740 29.000 1.00 88.25 206 VAL A N 1
ATOM 1563 C CA . VAL A 1 206 ? 8.531 9.956 30.361 1.00 88.25 206 VAL A CA 1
ATOM 1564 C C . VAL A 1 206 ? 9.918 9.328 30.522 1.00 88.25 206 VAL A C 1
ATOM 1566 O O . VAL A 1 206 ? 10.836 9.958 31.045 1.00 88.25 206 VAL A O 1
ATOM 1569 N N . ARG A 1 207 ? 10.109 8.106 30.018 1.00 88.69 207 ARG A N 1
ATOM 1570 C CA . ARG A 1 207 ? 11.396 7.404 30.059 1.00 88.69 207 ARG A CA 1
ATOM 1571 C C . ARG A 1 207 ? 12.481 8.147 29.276 1.00 88.69 207 ARG A C 1
ATOM 1573 O O . ARG A 1 207 ? 13.611 8.227 29.748 1.00 88.69 207 ARG A O 1
ATOM 1580 N N . ALA A 1 208 ? 12.150 8.701 28.109 1.00 87.38 208 ALA A N 1
ATOM 1581 C CA . ALA A 1 208 ? 13.075 9.515 27.321 1.00 87.38 208 ALA A CA 1
ATOM 1582 C C . ALA A 1 208 ? 13.477 10.802 28.062 1.00 87.38 208 ALA A C 1
ATOM 1584 O O . ALA A 1 208 ? 14.649 11.177 28.046 1.00 87.38 208 ALA A O 1
ATOM 1585 N N . TRP A 1 209 ? 12.538 11.431 28.777 1.00 82.88 209 TRP A N 1
ATOM 1586 C CA . TRP A 1 209 ? 12.825 12.601 29.607 1.00 82.88 209 TRP A CA 1
ATOM 1587 C C . TRP A 1 209 ? 13.821 12.277 30.728 1.00 82.88 209 TRP A C 1
ATOM 1589 O O . TRP A 1 209 ? 14.828 12.968 30.864 1.00 82.88 209 TRP A O 1
ATOM 1599 N N . PHE A 1 210 ? 13.635 11.167 31.450 1.00 84.94 210 PHE A N 1
ATOM 1600 C CA . PHE A 1 210 ? 14.601 10.729 32.466 1.00 84.94 210 PHE A CA 1
ATOM 1601 C C . PHE A 1 210 ? 15.984 10.398 31.888 1.00 84.94 210 PHE A C 1
ATOM 1603 O O . PHE A 1 210 ? 16.997 10.771 32.479 1.00 84.94 210 PHE A O 1
ATOM 1610 N N . ALA A 1 211 ? 16.049 9.758 30.716 1.00 82.31 211 ALA A N 1
ATOM 1611 C CA . ALA A 1 211 ? 17.319 9.465 30.049 1.00 82.31 211 ALA A CA 1
ATOM 1612 C C . ALA A 1 211 ? 18.092 10.740 29.653 1.00 82.31 211 ALA A C 1
ATOM 1614 O O . ALA A 1 211 ? 19.322 10.751 29.709 1.00 82.31 211 ALA A O 1
ATOM 1615 N N . SER A 1 212 ? 17.384 11.827 29.319 1.00 77.62 212 SER A N 1
ATOM 1616 C CA . SER A 1 212 ? 17.998 13.108 28.940 1.00 77.62 212 SER A CA 1
ATOM 1617 C C . SER A 1 212 ? 18.762 13.790 30.086 1.00 77.62 212 SER A C 1
ATOM 1619 O O . SER A 1 212 ? 19.757 14.470 29.840 1.00 77.62 212 SER A O 1
ATOM 1621 N N . PHE A 1 213 ? 18.378 13.542 31.346 1.00 74.94 213 PHE A N 1
ATOM 1622 C CA . PHE A 1 213 ? 19.112 14.046 32.514 1.00 74.94 213 PHE A CA 1
ATOM 1623 C C . PHE A 1 213 ? 20.421 13.283 32.772 1.00 74.94 213 PHE A C 1
ATOM 1625 O O . PHE A 1 213 ? 21.351 13.840 33.351 1.00 74.94 213 PHE A O 1
ATOM 1632 N N . GLY A 1 214 ? 20.527 12.027 32.320 1.00 60.62 214 GLY A N 1
ATOM 1633 C CA . GLY A 1 214 ? 21.730 11.201 32.480 1.00 60.62 214 GLY A CA 1
ATOM 1634 C C . GLY A 1 214 ? 22.812 11.436 31.419 1.00 60.62 214 GLY A C 1
ATOM 1635 O O . GLY A 1 214 ? 23.973 11.105 31.650 1.00 60.62 214 GLY A O 1
ATOM 1636 N N . SER A 1 215 ? 22.470 12.020 30.264 1.00 57.84 215 SER A N 1
ATOM 1637 C CA . SER A 1 215 ? 23.404 12.241 29.146 1.00 57.84 215 SER A CA 1
ATOM 1638 C C . SER A 1 215 ? 24.099 13.609 29.150 1.00 57.84 215 SER A C 1
ATOM 1640 O O . SER A 1 215 ? 24.960 13.851 28.308 1.00 57.84 215 SER A O 1
ATOM 1642 N N . ALA A 1 216 ? 23.784 14.503 30.094 1.00 55.28 216 ALA A N 1
ATOM 1643 C CA . ALA A 1 216 ? 24.345 15.860 30.166 1.00 55.28 216 ALA A CA 1
ATOM 1644 C C . ALA A 1 216 ? 25.838 15.927 30.578 1.00 55.28 216 ALA A C 1
ATOM 1646 O O . ALA A 1 216 ? 26.392 17.011 30.741 1.00 55.28 216 ALA A O 1
ATOM 1647 N N . THR A 1 217 ? 26.526 14.790 30.726 1.00 53.19 217 THR A N 1
ATOM 1648 C CA . THR A 1 217 ? 27.956 14.723 31.071 1.00 53.19 217 THR A CA 1
ATOM 1649 C C . THR A 1 217 ? 28.722 13.813 30.111 1.00 53.19 217 THR A C 1
ATOM 1651 O O . THR A 1 217 ? 29.128 12.724 30.497 1.00 53.19 217 THR A O 1
ATOM 1654 N N . LYS A 1 218 ? 28.916 14.234 28.849 1.00 53.81 218 LYS A N 1
ATOM 1655 C CA . LYS A 1 218 ? 30.027 13.809 27.954 1.00 53.81 218 LYS A CA 1
ATOM 1656 C C . LYS A 1 218 ? 29.907 14.442 26.557 1.00 53.81 218 LYS A C 1
ATOM 1658 O O . LYS A 1 218 ? 29.671 13.765 25.566 1.00 53.81 218 LYS A O 1
ATOM 1663 N N . GLN A 1 219 ? 30.148 15.743 26.456 1.00 48.16 219 GLN A N 1
ATOM 1664 C CA . GLN A 1 219 ? 30.738 16.314 25.241 1.00 48.16 219 GLN A CA 1
ATOM 1665 C C . GLN A 1 219 ? 31.870 17.240 25.684 1.00 48.16 219 GLN A C 1
ATOM 1667 O O . GLN A 1 219 ? 31.636 18.364 26.116 1.00 48.16 219 GLN A O 1
ATOM 1672 N N . LYS A 1 220 ? 33.108 16.729 25.653 1.00 44.19 220 LYS A N 1
ATOM 1673 C CA . LYS A 1 220 ? 34.287 17.598 25.591 1.00 44.19 220 LYS A CA 1
ATOM 1674 C C . LYS A 1 220 ? 34.410 18.058 24.135 1.00 44.19 220 LYS A C 1
ATOM 1676 O O . LYS A 1 220 ? 34.339 17.191 23.263 1.00 44.19 220 LYS A O 1
ATOM 1681 N N . PRO A 1 221 ? 34.568 19.362 23.868 1.00 52.62 221 PRO A N 1
ATOM 1682 C CA . PRO A 1 221 ? 34.824 19.840 22.518 1.00 52.62 221 PRO A CA 1
ATOM 1683 C C . PRO A 1 221 ? 36.186 19.317 22.044 1.00 52.62 221 PRO A C 1
ATOM 1685 O O . PRO A 1 221 ? 37.134 19.265 22.835 1.00 52.62 221 PRO A O 1
ATOM 1688 N N . ALA A 1 222 ? 36.235 18.890 20.783 1.00 52.78 222 ALA A N 1
ATOM 1689 C CA . ALA A 1 222 ? 37.468 18.698 20.027 1.00 52.78 222 ALA A CA 1
ATOM 1690 C C . ALA A 1 222 ? 37.818 20.004 19.310 1.00 52.78 222 ALA A C 1
ATOM 1692 O O . ALA A 1 222 ? 36.859 20.708 18.910 1.00 52.78 222 ALA A O 1
#

InterPro domains:
  IPR002818 DJ-1/PfpI [PF01965] (53-162)
  IPR029062 Class I glutamine amidotransferase-like [G3DSA:3.40.50.880] (7-196)
  IPR029062 Class I glutamine amidotransferase-like [SSF52317] (15-164)
  IPR052158 Isonitrile Hydratase and Quaternary Amine Regulator [PTHR43130] (37-165)

Nearest PDB structures (foldseek):
  3er6-assembly3_E  TM=8.347E-01  e=2.261E-06  Vibrio parahaemolyticus
  3gra-assembly1_A  TM=8.210E-01  e=2.409E-06  Pseudomonas putida KT2440
  4ofw-assembly1_C  TM=7.947E-01  e=5.391E-04  Arabidopsis thaliana
  4ogg-assembly1_B  TM=7.602E-01  e=4.179E-04  Arabidopsis thaliana
  2fex-assembly2_C-2  TM=7.311E-01  e=3.922E-04  Agrobacterium fabrum str. C58

Secondary structure (DSSP, 8-state):
--HHHHHHS---HHHHHHPPP-----EE-GGG-SEEE-TTS-EEE-SEETTSGGGSTTS-SEEEE----TT----HHHHHHHHHHHHSTT-EEEEETTHHHHHHHHTTTTTSEE---GGGHHHHHHH-TTSEE-TTTBSEEEETTEEEESSTTHHHHHHHHHHHHSSSS-HHHHHHHHHHTT-----SB-SS-HHHHHHHHHHHHHHHHHHHHHSSS-----

Solvent-accessible surface area (backbone atoms only — not comparable to full-atom values): 12619 Å² total; per-residue (Å²): 120,30,24,72,62,43,62,77,44,101,60,62,64,73,62,38,73,62,33,54,79,72,88,86,81,42,70,39,54,73,92,44,60,50,58,37,80,42,98,85,78,47,70,47,76,38,76,41,37,67,82,39,77,78,63,30,72,82,58,54,58,67,47,76,37,65,50,59,67,90,84,64,84,78,59,68,68,55,30,51,48,5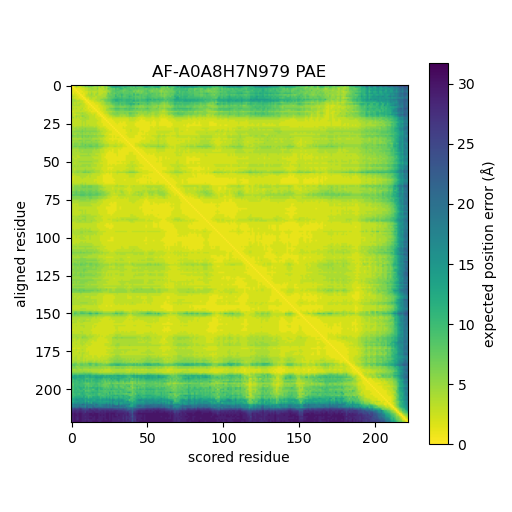2,34,46,32,62,70,28,90,82,23,34,35,37,27,22,14,50,11,41,56,57,42,50,74,34,57,74,36,67,71,33,57,35,23,20,31,57,94,43,51,72,60,47,40,73,77,40,70,52,40,46,74,42,22,56,47,22,37,37,40,74,43,89,52,40,34,20,5,5,42,75,74,24,37,58,54,36,52,55,52,45,46,69,69,65,70,82,48,53,65,70,57,45,53,49,42,32,60,79,63,72,55,73,94,67,70,52,56,52,90,64,47,55,70,58,48,52,52,52,51,53,48,51,52,53,50,51,55,58,52,58,71,72,61,79,80,79,79,79,86,128

pLDDT: mean 92.27, std 9.57, range [44.19, 98.81]

Mean predicted aligned error: 5.57 Å

Radius of gyration: 20.18 Å; Cα contacts (8 Å, |Δi|>4): 343; chains: 1; bounding box: 56×46×53 Å

Sequence (222 aa):
MSKEYISVLPMPSHLRDAAPSVTVYYITSPSIYPDVPLTSNAVLKASHTHRDADVAPGKLDIVVVPGPDPSSTYEKEGLEWLRKQAETPGVDILSVCTGILVCASAGIVDGKLASGPRGMQSDLVKKFPKIKLVGDSQRWVQDGNFWSSGGVTNGNDLMAAYARASGRWPASIVDTGLMLTDVEPRPQFYEIGQSRFFLNAAWMIVRAWFASFGSATKQKPA